Protein AF-A0AAU9WMT5-F1 (afdb_monomer)

Mean predicted aligned error: 9.61 Å

Nearest PDB structures (foldseek):
  6z0c-assembly1_A  TM=2.942E-01  e=3.011E-02  Escherichia coli
  6vud-assembly1_B  TM=2.511E-01  e=2.280E-01  Ehrlichia chaffeensis str. Arkansas
  1wqf-assembly1_A  TM=2.034E-01  e=3.596E-01  Mycobacterium tuberculosis
  6jfm-assembly2_B  TM=3.693E-01  e=3.334E+00  Homo sapiens
  6jfl-assembly4_D  TM=3.189E-01  e=6.773E+00  Homo sapiens

Radius of gyration: 25.42 Å; Cα contacts (8 Å, |Δi|>4): 162; chains: 1; bounding box: 73×35×78 Å

pLDDT: mean 83.03, std 18.32, range [30.0, 98.06]

Foldseek 3Di:
DDDDDDDDDDDDDPPPDPPPVLLDDQDADADPQCLLRVLLVQLSVLCVVLNVLLVLLVVLLVQLQVLLCVVDPDDPPDFLVVSVVSLVVSCVVQVWDWDDDPQAIDTDDPRPPPDVSNVSNSVSVRSLSVSLVVLVCSLVSLVVSLVVSLVSLVPDPLVVSLVVVDDDPVSVVCSVVVVVSSVVSNVSSVCSSVSSVVSSVVSVSND

Solvent-accessible surface area (backbone atoms only — not comparable to full-atom values): 12117 Å² total; per-residue (Å²): 143,88,82,81,87,85,79,82,79,77,80,79,79,74,78,78,68,81,63,79,74,69,66,66,74,86,81,66,74,82,50,99,46,63,86,66,29,48,45,57,50,56,38,43,66,63,44,47,62,57,56,52,46,52,52,51,41,52,51,22,52,50,48,24,53,52,26,38,44,74,77,41,96,60,66,93,84,56,56,65,66,55,49,53,49,52,47,53,52,51,31,57,76,53,60,38,44,71,46,77,55,98,85,32,73,42,80,75,47,90,26,86,76,82,50,69,44,58,56,46,27,48,52,18,50,37,50,41,56,52,42,50,60,55,52,68,53,42,43,63,54,40,38,52,44,26,52,52,38,44,50,56,61,70,73,47,64,58,70,61,52,49,58,71,74,44,82,47,80,75,44,60,71,46,47,67,59,50,54,51,45,50,53,52,39,50,53,50,42,70,46,45,34,58,45,46,45,53,50,45,60,54,52,60,73,72,108

Organism: NCBI:txid46732

Secondary structure (DSSP, 8-state):
---------PPP-------TTTT----PPP-SSHHHHHHHHHHHHHHHHHHHHHHHHHHHHHHHHHHHHHHS---TT--HHHHHHHHHHHHHHTT--EEEETTEEEE----S---HHHHHHHHHHHHHHHHHHHHHHHHHHHHHHHHHHHHHHHSS-HHHHHHHH--SHHHHTTHHHHHHHHHHHHHHHHHHHHHHHHHHHHHTTT-

Structure (mmCIF, N/CA/C/O backbone):
data_AF-A0AAU9WMT5-F1
#
_entry.id   AF-A0AAU9WMT5-F1
#
loop_
_atom_si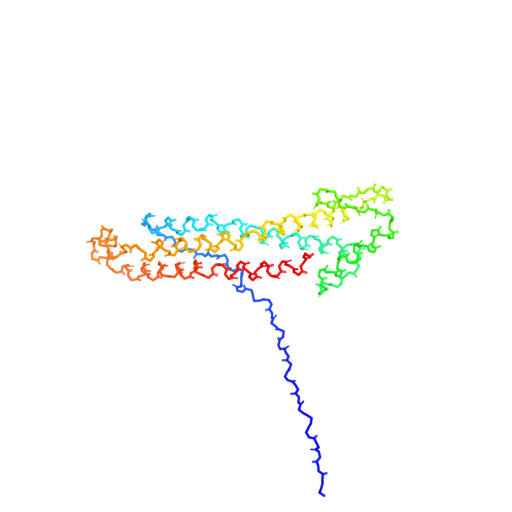te.group_PDB
_atom_site.id
_atom_site.type_symbol
_atom_site.label_atom_id
_atom_site.label_alt_id
_atom_site.label_comp_id
_atom_site.label_asym_id
_atom_site.label_entity_id
_atom_site.label_seq_id
_atom_site.pdbx_PDB_ins_code
_atom_site.Cartn_x
_atom_site.Cartn_y
_atom_site.Cartn_z
_atom_site.occupancy
_atom_site.B_iso_or_equiv
_atom_site.auth_seq_id
_atom_site.auth_comp_id
_atom_site.auth_asym_id
_atom_site.auth_atom_id
_atom_site.pdbx_PDB_model_num
ATOM 1 N N . VAL A 1 1 ? 45.472 -17.523 46.232 1.00 39.88 1 VAL A N 1
ATOM 2 C CA . VAL A 1 1 ? 45.335 -17.387 44.766 1.00 39.88 1 VAL A CA 1
ATOM 3 C C . VAL A 1 1 ? 44.099 -18.159 44.358 1.00 39.88 1 VAL A C 1
ATOM 5 O O . VAL A 1 1 ? 44.185 -19.366 44.251 1.00 39.88 1 VAL A O 1
ATOM 8 N N . GLU A 1 2 ? 42.957 -17.489 44.224 1.00 34.12 2 GLU A N 1
ATOM 9 C CA . GLU A 1 2 ? 41.828 -17.983 43.425 1.00 34.12 2 GLU A CA 1
ATOM 10 C C . GLU A 1 2 ? 40.858 -16.816 43.217 1.00 34.12 2 GLU A C 1
ATOM 12 O O . GLU A 1 2 ? 40.244 -16.318 44.159 1.00 34.12 2 GLU A O 1
ATOM 17 N N . GLN A 1 3 ? 40.812 -16.302 41.988 1.00 32.72 3 GLN A N 1
ATOM 18 C CA . GLN A 1 3 ? 39.949 -15.201 41.578 1.00 32.72 3 GLN A CA 1
ATOM 19 C C . GLN A 1 3 ? 39.008 -15.678 40.470 1.00 32.72 3 GLN A C 1
ATOM 21 O O . GLN A 1 3 ? 39.446 -16.142 39.422 1.00 32.72 3 GLN A O 1
ATOM 26 N N . ALA A 1 4 ? 37.721 -15.461 40.740 1.00 34.22 4 ALA A N 1
ATOM 27 C CA . ALA A 1 4 ? 36.672 -15.011 39.831 1.00 34.22 4 ALA A CA 1
ATOM 28 C C . ALA A 1 4 ? 36.373 -15.837 38.564 1.00 34.22 4 ALA A C 1
ATOM 30 O O . ALA A 1 4 ? 36.951 -15.662 37.491 1.00 34.22 4 ALA A O 1
ATOM 31 N N . ALA A 1 5 ? 35.297 -16.620 38.674 1.00 34.78 5 ALA A N 1
ATOM 32 C CA . ALA A 1 5 ? 34.514 -17.127 37.558 1.00 34.78 5 ALA A CA 1
ATOM 33 C C . ALA A 1 5 ? 33.962 -15.979 36.686 1.00 34.78 5 ALA A C 1
ATOM 35 O O . ALA A 1 5 ? 33.216 -15.111 37.146 1.00 34.78 5 ALA A O 1
ATOM 36 N N . LYS A 1 6 ? 34.305 -16.014 35.395 1.00 36.88 6 LYS A N 1
ATOM 37 C CA . LYS A 1 6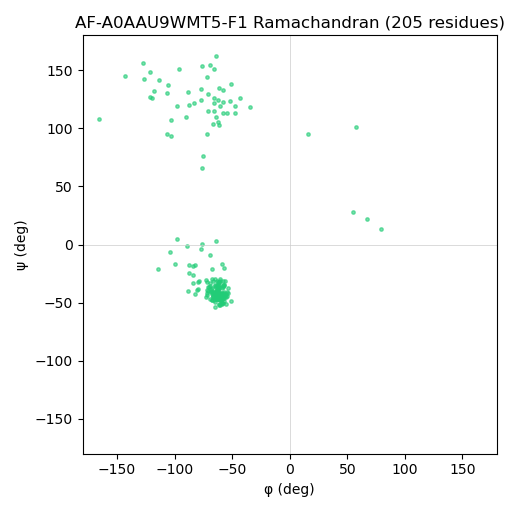 ? 33.762 -15.155 34.336 1.00 36.88 6 LYS A CA 1
ATOM 38 C C . LYS A 1 6 ? 32.272 -15.456 34.122 1.00 36.88 6 LYS A C 1
ATOM 40 O O . LYS A 1 6 ? 31.926 -16.528 33.631 1.00 36.88 6 LYS A O 1
ATOM 45 N N . ARG A 1 7 ? 31.384 -14.498 34.409 1.00 34.50 7 ARG A N 1
ATOM 46 C CA . ARG A 1 7 ? 30.026 -14.472 33.836 1.00 34.50 7 ARG A CA 1
ATOM 47 C C . ARG A 1 7 ? 30.072 -13.678 32.537 1.00 34.50 7 ARG A C 1
ATOM 49 O O . ARG A 1 7 ? 30.291 -12.473 32.550 1.00 34.50 7 ARG A O 1
ATOM 56 N N . GLY A 1 8 ? 29.910 -14.385 31.421 1.00 30.00 8 GLY A N 1
ATOM 57 C CA . GLY A 1 8 ? 29.800 -13.796 30.094 1.00 30.00 8 GLY A CA 1
ATOM 58 C C . GLY A 1 8 ? 28.527 -12.963 29.968 1.00 30.00 8 GLY A C 1
ATOM 59 O O . GLY A 1 8 ? 27.418 -13.464 30.158 1.00 30.00 8 GLY A O 1
ATOM 60 N N . THR A 1 9 ? 28.698 -11.690 29.641 1.00 33.50 9 THR A N 1
ATOM 61 C CA . THR A 1 9 ? 27.621 -10.772 29.280 1.00 33.50 9 THR A CA 1
ATOM 62 C C . THR A 1 9 ? 27.081 -11.177 27.908 1.00 33.50 9 THR A C 1
ATOM 64 O O . THR A 1 9 ? 27.801 -11.130 26.910 1.00 33.50 9 THR A O 1
ATOM 67 N N . LYS A 1 10 ? 25.818 -11.618 27.850 1.00 36.00 10 LYS A N 1
ATOM 68 C CA . LYS A 1 10 ? 25.075 -11.780 26.590 1.00 36.00 10 LYS A CA 1
ATOM 69 C C . LYS A 1 10 ? 24.967 -10.408 25.906 1.00 36.00 10 LYS A C 1
ATOM 71 O O . LYS A 1 10 ? 24.613 -9.452 26.594 1.00 36.00 10 LYS A O 1
ATOM 76 N N . PRO A 1 11 ? 25.216 -10.292 24.592 1.00 34.16 11 PRO A N 1
ATOM 77 C CA . PRO A 1 11 ? 25.032 -9.030 23.893 1.00 34.16 11 PRO A CA 1
ATOM 78 C C . PRO A 1 11 ? 23.544 -8.663 23.880 1.00 34.16 11 PRO A C 1
ATOM 80 O O . PRO A 1 11 ? 22.696 -9.461 23.467 1.00 34.16 11 PRO A O 1
ATOM 83 N N . GLU A 1 12 ? 23.239 -7.456 24.356 1.00 31.73 12 GLU A N 1
ATOM 84 C CA . GLU A 1 12 ? 21.934 -6.821 24.203 1.00 31.73 12 GLU A CA 1
ATOM 85 C C . GLU A 1 12 ? 21.534 -6.840 22.728 1.00 31.73 12 GLU A C 1
ATOM 87 O O . GLU A 1 12 ? 22.243 -6.340 21.850 1.00 31.73 12 GLU A O 1
ATOM 92 N N . LYS A 1 13 ? 20.370 -7.432 22.449 1.00 34.59 13 LYS A N 1
ATOM 93 C CA . LYS A 1 13 ? 19.712 -7.290 21.155 1.00 34.59 13 LYS A CA 1
ATOM 94 C C . LYS A 1 13 ? 19.379 -5.813 20.985 1.00 34.59 13 LYS A C 1
ATOM 96 O O . LYS A 1 13 ? 18.439 -5.324 21.608 1.00 34.59 13 LYS A O 1
ATOM 101 N N . LYS A 1 14 ? 20.143 -5.119 20.136 1.00 30.92 14 LYS A N 1
ATOM 102 C CA . LYS A 1 14 ? 19.762 -3.807 19.611 1.00 30.92 14 LYS A CA 1
ATOM 103 C C . LYS A 1 14 ? 18.315 -3.899 19.128 1.00 30.92 14 LYS A C 1
ATOM 105 O O . LYS A 1 14 ? 18.005 -4.715 18.258 1.00 30.92 14 LYS A O 1
ATOM 110 N N . LYS A 1 15 ? 17.438 -3.087 19.723 1.00 34.81 15 LYS A N 1
ATOM 111 C CA . LYS A 1 15 ? 16.129 -2.778 19.151 1.00 34.81 15 LYS A CA 1
ATOM 112 C C . LYS A 1 15 ? 16.395 -2.261 17.743 1.00 34.81 15 LYS A C 1
ATOM 114 O O . LYS A 1 15 ? 17.029 -1.227 17.573 1.00 34.81 15 LYS A O 1
ATOM 119 N N . VAL A 1 16 ? 15.965 -3.034 16.756 1.00 34.03 16 VAL A N 1
ATOM 120 C CA . VAL A 1 16 ? 15.837 -2.557 15.386 1.00 34.03 16 VAL A CA 1
ATOM 121 C C . VAL A 1 16 ? 14.715 -1.529 15.444 1.00 34.03 16 VAL A C 1
ATOM 123 O O . VAL A 1 16 ? 13.554 -1.895 15.633 1.00 34.03 16 VAL A O 1
ATOM 126 N N . GLU A 1 17 ? 15.077 -0.249 15.410 1.00 33.06 17 GLU A N 1
ATOM 127 C CA . GLU A 1 17 ? 14.128 0.816 15.097 1.00 33.06 17 GLU A CA 1
ATOM 128 C C . GLU A 1 17 ? 13.417 0.432 13.791 1.00 33.06 17 GLU A C 1
ATOM 130 O O . GLU A 1 17 ? 14.062 -0.138 12.902 1.00 33.06 17 GLU A O 1
ATOM 135 N N . PRO A 1 18 ? 12.092 0.635 13.674 1.00 37.56 18 PRO A N 1
ATOM 136 C CA . PRO A 1 18 ? 11.393 0.345 12.434 1.00 37.56 18 PRO A CA 1
ATOM 137 C C . PRO A 1 18 ? 12.068 1.177 11.350 1.00 37.56 18 PRO A C 1
ATOM 139 O O . PRO A 1 18 ? 12.083 2.400 11.421 1.00 37.56 18 PRO A O 1
ATOM 142 N N . ASN A 1 19 ? 12.722 0.488 10.419 1.00 39.00 19 ASN A N 1
ATOM 143 C CA . ASN A 1 19 ? 13.535 1.111 9.397 1.00 39.00 19 ASN A CA 1
ATOM 144 C C . ASN A 1 19 ? 12.628 2.017 8.555 1.00 39.00 19 ASN A C 1
ATOM 146 O O . ASN A 1 19 ? 11.879 1.527 7.709 1.00 39.00 19 ASN A O 1
ATOM 150 N N . ASP A 1 20 ? 12.697 3.323 8.799 1.00 43.75 20 ASP A N 1
ATOM 151 C CA . ASP A 1 20 ? 11.978 4.377 8.075 1.00 43.75 20 ASP A CA 1
ATOM 152 C C . ASP A 1 20 ? 12.423 4.461 6.595 1.00 43.75 20 ASP A C 1
ATOM 154 O O . ASP A 1 20 ? 11.978 5.293 5.818 1.00 43.75 20 ASP A O 1
ATOM 158 N N . GLU A 1 21 ? 13.318 3.569 6.160 1.00 41.50 21 GLU A N 1
ATOM 159 C CA . GLU A 1 21 ? 13.676 3.364 4.758 1.00 41.50 21 GLU A CA 1
ATOM 160 C C . GLU A 1 21 ? 12.727 2.427 3.997 1.00 41.50 21 GLU A C 1
ATOM 162 O O . GLU A 1 21 ? 12.696 2.479 2.768 1.00 41.50 21 GLU A O 1
ATOM 167 N N . LEU A 1 22 ? 11.920 1.606 4.683 1.00 43.66 22 LEU A N 1
ATOM 168 C CA . LEU A 1 22 ? 10.916 0.733 4.046 1.00 43.66 22 LEU A CA 1
ATOM 169 C C . LEU A 1 22 ? 9.745 1.522 3.429 1.00 43.66 22 LEU A C 1
ATOM 171 O O . LEU A 1 22 ? 8.895 0.950 2.745 1.00 43.66 22 LEU A O 1
ATOM 175 N N . SER A 1 23 ? 9.671 2.827 3.701 1.00 45.66 23 SER A N 1
ATOM 176 C CA . SER A 1 23 ? 8.526 3.692 3.426 1.00 45.66 23 SER A CA 1
ATOM 177 C C . SER A 1 23 ? 8.702 4.614 2.215 1.00 45.66 23 SER A C 1
ATOM 179 O O . SER A 1 23 ? 7.716 5.236 1.802 1.00 45.66 23 SER A O 1
ATOM 181 N N . LYS A 1 24 ? 9.886 4.670 1.585 1.00 57.81 24 LYS A N 1
ATOM 182 C CA . LYS A 1 24 ? 10.094 5.520 0.404 1.00 57.81 24 LYS A CA 1
ATOM 183 C C . LYS A 1 24 ? 9.207 5.034 -0.739 1.00 57.81 24 LYS A C 1
ATOM 185 O O . LYS A 1 24 ? 9.417 3.961 -1.298 1.00 57.81 24 LYS A O 1
ATOM 190 N N . VAL A 1 25 ? 8.195 5.843 -1.053 1.00 65.38 25 VAL A N 1
ATOM 191 C CA . VAL A 1 25 ? 7.466 5.791 -2.322 1.00 65.38 25 VAL A CA 1
ATOM 192 C C . VAL A 1 25 ? 8.510 5.624 -3.421 1.00 65.38 25 VAL A C 1
ATOM 194 O O . VAL A 1 25 ? 9.479 6.385 -3.450 1.00 65.38 25 VAL A O 1
ATOM 197 N N . LEU A 1 26 ? 8.359 4.604 -4.269 1.00 76.50 26 LEU A N 1
ATOM 198 C CA . LEU A 1 26 ? 9.273 4.439 -5.392 1.00 76.50 26 LEU A CA 1
ATOM 199 C C . LEU A 1 26 ? 9.156 5.681 -6.272 1.00 76.50 26 LEU A C 1
ATOM 201 O O . LEU A 1 26 ? 8.073 6.001 -6.769 1.00 76.50 26 LEU A O 1
ATOM 205 N N . ASP A 1 27 ? 10.270 6.386 -6.417 1.00 83.88 27 ASP A N 1
ATOM 206 C CA . ASP A 1 27 ? 10.357 7.588 -7.229 1.00 83.88 27 ASP A CA 1
ATOM 207 C C . ASP A 1 27 ? 11.056 7.214 -8.529 1.00 83.88 27 ASP A C 1
ATOM 209 O O . ASP A 1 27 ? 12.288 7.125 -8.627 1.00 83.88 27 ASP A O 1
ATOM 213 N N . PHE A 1 28 ? 10.238 6.886 -9.524 1.00 90.44 28 PHE A N 1
ATOM 214 C CA . PHE A 1 28 ? 10.731 6.557 -10.846 1.00 90.44 28 PHE A CA 1
ATOM 215 C C . PHE A 1 28 ? 11.107 7.832 -11.577 1.00 90.44 28 PHE A C 1
ATOM 217 O O . PHE A 1 28 ? 10.289 8.733 -11.782 1.00 90.44 28 PHE A O 1
ATOM 224 N N . LYS A 1 29 ? 12.357 7.887 -12.040 1.00 93.25 29 LYS A N 1
ATOM 225 C CA . LYS A 1 29 ? 12.778 8.960 -12.929 1.00 93.25 29 LYS A CA 1
ATOM 226 C C . LYS A 1 29 ? 11.950 8.881 -14.210 1.00 93.25 29 LYS A C 1
ATOM 228 O O . LYS A 1 29 ? 11.963 7.840 -14.858 1.00 93.25 29 LYS A O 1
ATOM 233 N N . LYS A 1 30 ? 11.281 9.977 -14.566 1.00 93.44 30 LYS A N 1
ATOM 234 C CA . LYS A 1 30 ? 10.573 10.088 -15.844 1.00 93.44 30 LYS A CA 1
ATOM 235 C C . LYS A 1 30 ? 11.541 10.218 -17.011 1.00 93.44 30 LYS A C 1
ATOM 237 O O . LYS A 1 30 ? 12.576 10.886 -16.882 1.00 93.44 30 LYS A O 1
ATOM 242 N N . PHE A 1 31 ? 11.174 9.618 -18.134 1.00 92.75 31 PHE A N 1
ATOM 243 C CA . PHE A 1 31 ? 11.895 9.731 -19.396 1.00 92.75 31 PHE A CA 1
ATOM 244 C C . PHE A 1 31 ? 11.049 10.468 -20.427 1.00 92.75 31 PHE A C 1
ATOM 246 O O . PHE A 1 31 ? 9.856 10.221 -20.555 1.00 92.75 31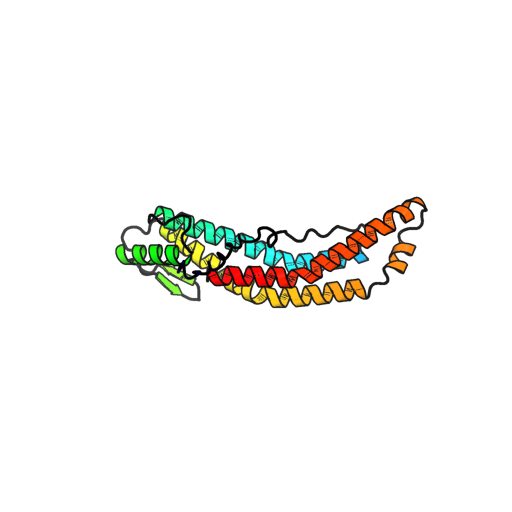 PHE A O 1
ATOM 253 N N . ASP A 1 32 ? 11.693 11.304 -21.237 1.00 90.56 32 ASP A N 1
ATOM 254 C CA . ASP A 1 32 ? 11.041 11.949 -22.386 1.00 90.56 32 ASP A CA 1
ATOM 255 C C . ASP A 1 32 ? 10.859 10.980 -23.576 1.00 90.56 32 ASP A C 1
ATOM 257 O O . ASP A 1 32 ? 10.340 11.354 -24.622 1.00 90.56 32 ASP A O 1
ATOM 261 N N . ILE A 1 33 ? 11.290 9.723 -23.419 1.00 92.88 33 ILE A N 1
ATOM 262 C CA . ILE A 1 33 ? 1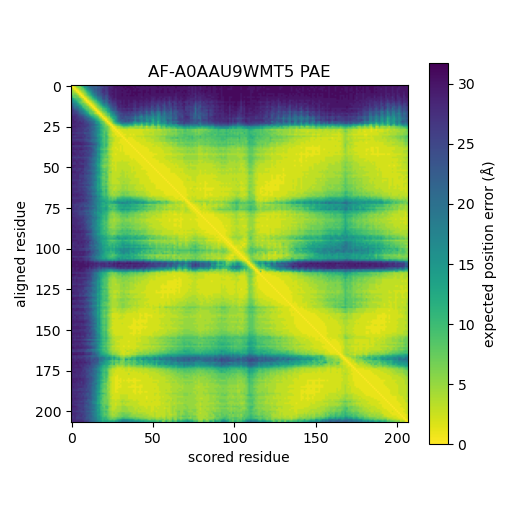1.132 8.647 -24.396 1.00 92.88 33 ILE A CA 1
ATOM 263 C C . ILE A 1 33 ? 9.993 7.750 -23.913 1.00 92.88 33 ILE A C 1
ATOM 265 O O . ILE A 1 33 ? 10.167 6.988 -22.961 1.00 92.88 33 ILE A O 1
ATOM 269 N N . SER A 1 34 ? 8.836 7.826 -24.577 1.00 93.12 34 SER A N 1
ATOM 270 C CA . SER A 1 34 ? 7.608 7.140 -24.146 1.00 93.12 34 SER A CA 1
ATOM 271 C C . SER A 1 34 ? 7.765 5.625 -24.012 1.00 93.12 34 SER A C 1
ATOM 273 O O . SER A 1 34 ? 7.190 5.041 -23.102 1.00 93.12 34 SER A O 1
ATOM 275 N N . GLU A 1 35 ? 8.575 4.999 -24.871 1.00 94.06 35 GLU A N 1
ATOM 276 C CA . GLU A 1 35 ? 8.879 3.560 -24.817 1.00 94.06 35 GLU A CA 1
ATOM 277 C C . GLU A 1 35 ? 9.614 3.157 -23.527 1.00 94.06 35 GLU A C 1
ATOM 279 O O . GLU A 1 35 ? 9.437 2.044 -23.044 1.00 94.06 35 GLU A O 1
ATOM 284 N N . LEU A 1 36 ? 10.427 4.055 -22.954 1.00 94.19 36 LEU A N 1
ATOM 285 C CA . LEU A 1 36 ? 11.107 3.817 -21.677 1.00 94.19 36 LEU A CA 1
ATOM 286 C C . LEU A 1 36 ? 10.182 4.122 -20.498 1.00 94.19 36 LEU A C 1
ATOM 288 O O . LEU A 1 36 ? 10.167 3.391 -19.510 1.00 94.19 36 LEU A O 1
ATOM 292 N N . ASP A 1 37 ? 9.443 5.229 -20.591 1.00 94.88 37 ASP A N 1
ATOM 293 C CA . ASP A 1 37 ? 8.616 5.737 -19.495 1.00 94.88 37 ASP A CA 1
ATOM 294 C C . ASP A 1 37 ? 7.405 4.839 -19.222 1.00 94.88 37 ASP A C 1
ATOM 296 O O . ASP A 1 37 ? 7.062 4.621 -18.060 1.00 94.88 37 ASP A O 1
ATOM 300 N N . CYS A 1 38 ? 6.803 4.255 -20.268 1.00 96.12 38 CYS A N 1
ATOM 301 C CA . CYS A 1 38 ? 5.597 3.440 -20.129 1.00 96.12 38 CYS A CA 1
ATOM 302 C C . CYS A 1 38 ? 5.796 2.237 -19.199 1.00 96.12 38 CYS A C 1
ATOM 304 O O . CYS A 1 38 ? 4.925 1.962 -18.383 1.00 96.12 38 CYS A O 1
ATOM 306 N N . ILE A 1 39 ? 6.966 1.586 -19.221 1.00 97.00 39 ILE A N 1
ATOM 307 C CA . ILE A 1 39 ? 7.269 0.445 -18.342 1.00 97.00 39 ILE A CA 1
ATOM 308 C C . ILE A 1 39 ? 7.113 0.834 -16.871 1.00 97.00 39 ILE A C 1
ATOM 310 O O . ILE A 1 39 ? 6.458 0.140 -16.090 1.00 97.00 39 ILE A O 1
ATOM 314 N N . PHE A 1 40 ? 7.711 1.962 -16.488 1.00 96.19 40 PHE A N 1
ATOM 315 C CA . PHE A 1 40 ? 7.700 2.415 -15.102 1.00 96.19 40 PHE A CA 1
ATOM 316 C C . PHE A 1 40 ? 6.371 3.066 -14.726 1.00 96.19 40 PHE A C 1
ATOM 318 O O . PHE A 1 40 ? 5.948 2.939 -13.579 1.00 96.19 40 PHE A O 1
ATOM 325 N N . ALA A 1 41 ? 5.694 3.717 -15.674 1.00 94.94 41 ALA A N 1
ATOM 326 C CA . ALA A 1 41 ? 4.350 4.246 -15.475 1.00 94.94 41 ALA A CA 1
ATOM 327 C C . ALA A 1 41 ? 3.333 3.120 -15.211 1.00 94.94 41 ALA A C 1
ATOM 329 O O . ALA A 1 41 ? 2.601 3.190 -14.225 1.00 94.94 41 ALA A O 1
ATOM 330 N N . ASP A 1 42 ? 3.349 2.049 -16.009 1.00 95.75 42 ASP A N 1
ATOM 331 C CA . ASP A 1 42 ? 2.469 0.885 -15.842 1.00 95.75 42 ASP A CA 1
ATOM 332 C C . ASP A 1 42 ? 2.712 0.191 -14.496 1.00 95.75 42 ASP A C 1
ATOM 334 O O . ASP A 1 42 ? 1.779 -0.130 -13.746 1.00 95.75 42 ASP A O 1
ATOM 338 N N . PHE A 1 43 ? 3.987 -0.020 -14.151 1.00 96.12 43 PHE A N 1
ATOM 339 C CA . PHE A 1 43 ? 4.335 -0.604 -12.862 1.00 96.12 43 PHE A CA 1
ATOM 340 C C . PHE A 1 43 ? 3.910 0.303 -11.704 1.00 96.12 43 PHE A C 1
ATOM 342 O O . PHE A 1 43 ? 3.382 -0.176 -10.699 1.00 96.12 43 PHE A O 1
ATOM 349 N N . LYS A 1 44 ? 4.072 1.622 -11.849 1.00 93.69 44 LYS A N 1
ATOM 350 C CA . LYS A 1 44 ? 3.604 2.591 -10.861 1.00 93.69 44 LYS A CA 1
ATOM 351 C C . LYS A 1 44 ? 2.093 2.496 -10.651 1.00 93.69 44 LYS A C 1
ATOM 353 O O . LYS A 1 44 ? 1.671 2.412 -9.504 1.00 93.69 44 LYS A O 1
ATOM 358 N N . THR A 1 45 ? 1.292 2.405 -11.711 1.00 93.31 45 THR A N 1
ATOM 359 C CA . THR A 1 45 ? -0.160 2.181 -11.593 1.00 93.31 45 THR A CA 1
ATOM 360 C C . THR A 1 45 ? -0.489 0.890 -10.842 1.00 93.31 45 THR A C 1
ATOM 362 O O . THR A 1 45 ? -1.445 0.850 -10.070 1.00 93.31 45 THR A O 1
ATOM 365 N N . THR A 1 46 ? 0.325 -0.152 -11.011 1.00 93.69 46 THR A N 1
ATOM 366 C CA . THR A 1 46 ? 0.180 -1.412 -10.265 1.00 93.69 46 THR A CA 1
ATOM 367 C C . THR A 1 46 ? 0.525 -1.244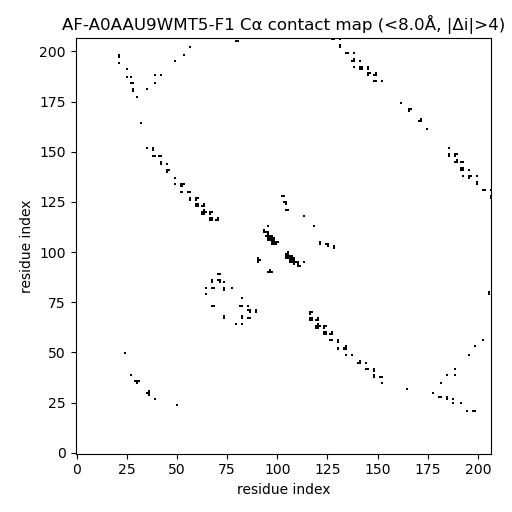 -8.778 1.00 93.69 46 THR A C 1
ATOM 369 O O . THR A 1 46 ? -0.116 -1.855 -7.924 1.00 93.69 46 THR A O 1
ATOM 372 N N . LEU A 1 47 ? 1.510 -0.401 -8.452 1.00 92.00 47 LEU A N 1
ATOM 373 C CA . LEU A 1 47 ? 2.002 -0.167 -7.092 1.00 92.00 47 LEU A CA 1
ATOM 374 C C . LEU A 1 47 ? 1.186 0.857 -6.289 1.00 92.00 47 LEU A C 1
ATOM 376 O O . LEU A 1 47 ? 1.081 0.727 -5.070 1.00 92.00 47 LEU A O 1
ATOM 380 N N . ASP A 1 48 ? 0.618 1.871 -6.938 1.00 91.00 48 ASP A N 1
ATOM 381 C CA . ASP A 1 48 ? -0.067 2.989 -6.278 1.00 91.00 48 ASP A CA 1
ATOM 382 C C . ASP A 1 48 ? -1.182 2.545 -5.301 1.00 91.00 48 ASP A C 1
ATOM 384 O O . ASP A 1 48 ? -1.222 3.073 -4.185 1.00 91.00 48 ASP A O 1
ATOM 388 N N . PRO A 1 49 ? -2.021 1.529 -5.605 1.00 91.62 49 PRO A N 1
ATOM 389 C CA . PRO A 1 49 ? -2.990 1.004 -4.642 1.00 91.62 49 PRO A CA 1
ATOM 390 C C . PRO A 1 49 ? -2.360 0.493 -3.339 1.00 91.62 49 PRO A C 1
ATOM 392 O O . PRO A 1 49 ? -2.932 0.662 -2.265 1.00 91.62 49 PRO A O 1
ATOM 395 N N . PHE A 1 50 ? -1.169 -0.112 -3.398 1.00 91.38 50 PHE A N 1
ATOM 396 C CA . PHE A 1 50 ? -0.455 -0.534 -2.192 1.00 91.38 50 PHE A CA 1
ATOM 397 C C . PHE A 1 50 ? 0.010 0.672 -1.365 1.00 91.38 50 PHE A C 1
ATOM 399 O O . PHE A 1 50 ? -0.124 0.654 -0.140 1.00 91.38 50 PHE A O 1
ATOM 406 N N . VAL A 1 51 ? 0.530 1.718 -2.018 1.00 89.06 51 VAL A N 1
ATOM 407 C CA . VAL A 1 51 ? 0.976 2.946 -1.339 1.00 89.06 51 VAL A CA 1
ATOM 408 C C . VAL A 1 51 ? -0.195 3.594 -0.605 1.00 89.06 51 VAL A C 1
ATOM 410 O O . VAL A 1 51 ? -0.082 3.874 0.589 1.00 89.06 51 VAL A O 1
ATOM 413 N N . GLN A 1 52 ? -1.334 3.735 -1.284 1.00 90.62 52 GLN A N 1
ATOM 414 C CA . GLN A 1 52 ? -2.555 4.277 -0.696 1.00 90.62 52 GLN A CA 1
ATOM 415 C C . GLN A 1 52 ? -3.031 3.431 0.494 1.00 90.62 52 GLN A C 1
ATOM 417 O O . GLN A 1 52 ? -3.215 3.955 1.592 1.00 90.62 52 GLN A O 1
ATOM 422 N N . ASN A 1 53 ? -3.138 2.110 0.322 1.00 90.94 53 ASN A N 1
ATOM 423 C CA . ASN A 1 53 ? -3.611 1.212 1.376 1.00 90.94 53 ASN A CA 1
ATOM 424 C C . ASN A 1 53 ? -2.703 1.201 2.610 1.00 90.94 53 ASN A C 1
ATOM 426 O O . ASN A 1 53 ? -3.183 1.070 3.737 1.00 90.94 53 ASN A O 1
ATOM 430 N N . ARG A 1 54 ? -1.388 1.337 2.417 1.00 88.62 54 ARG A N 1
ATOM 431 C CA . ARG A 1 54 ? -0.423 1.472 3.513 1.00 88.62 54 ARG A CA 1
ATOM 432 C C . ARG A 1 54 ? -0.669 2.750 4.311 1.00 88.62 54 ARG A C 1
ATOM 434 O O . ARG A 1 54 ? -0.672 2.710 5.538 1.00 88.62 54 ARG A O 1
ATOM 441 N N . GLU A 1 55 ? -0.852 3.875 3.630 1.00 90.06 55 GLU A N 1
ATOM 442 C CA . GLU A 1 55 ? -1.109 5.155 4.288 1.00 90.06 55 GLU A CA 1
ATOM 443 C C . GLU A 1 55 ? -2.461 5.171 5.003 1.00 90.06 55 GLU A C 1
ATOM 445 O O . GLU A 1 55 ? -2.558 5.646 6.134 1.00 90.06 55 GLU A O 1
ATOM 450 N N . ASP A 1 56 ? -3.494 4.602 4.380 1.00 91.81 56 ASP A N 1
ATOM 451 C CA . ASP A 1 56 ? -4.804 4.431 5.006 1.00 91.81 56 ASP A CA 1
ATOM 452 C C . ASP A 1 56 ? -4.724 3.524 6.240 1.00 91.81 56 ASP A C 1
ATOM 454 O O . ASP A 1 56 ? -5.379 3.807 7.243 1.00 91.81 56 ASP A O 1
ATOM 458 N N . MET A 1 57 ? -3.886 2.479 6.217 1.00 91.25 57 MET A N 1
ATOM 459 C CA . MET A 1 57 ? -3.675 1.604 7.375 1.00 91.25 57 MET A CA 1
ATOM 460 C C . MET A 1 57 ? -3.030 2.372 8.531 1.00 91.25 57 MET A C 1
ATOM 462 O O . MET A 1 57 ? -3.507 2.280 9.660 1.00 91.25 57 MET A O 1
ATOM 466 N N . ALA A 1 58 ? -1.997 3.171 8.249 1.00 90.19 58 ALA A N 1
ATOM 467 C CA . ALA A 1 58 ? -1.343 4.005 9.254 1.00 90.19 58 ALA A CA 1
ATOM 468 C C . ALA A 1 58 ? -2.314 5.034 9.861 1.00 90.19 58 ALA A C 1
ATOM 470 O O . ALA A 1 58 ? -2.392 5.166 11.082 1.00 90.19 58 ALA A O 1
ATOM 471 N N . ARG A 1 59 ? -3.121 5.705 9.025 1.00 93.19 59 ARG A N 1
ATOM 472 C CA . ARG A 1 59 ? -4.155 6.647 9.487 1.00 93.19 59 ARG A CA 1
ATOM 473 C C . ARG A 1 59 ? -5.231 5.966 10.328 1.00 93.19 59 ARG A C 1
ATOM 475 O O . ARG A 1 59 ? -5.679 6.536 11.323 1.00 93.19 59 ARG A O 1
ATOM 482 N N . ALA A 1 60 ? -5.660 4.765 9.943 1.00 94.25 60 ALA A N 1
ATOM 483 C CA . ALA A 1 60 ? -6.658 4.009 10.690 1.00 94.25 60 ALA A CA 1
ATOM 484 C C . ALA A 1 60 ? -6.104 3.542 12.046 1.00 94.25 60 ALA A C 1
ATOM 486 O O . ALA A 1 60 ? -6.790 3.660 13.060 1.00 94.25 60 ALA A O 1
ATOM 487 N N . GLU A 1 61 ? -4.850 3.086 12.094 1.00 93.38 61 GLU A N 1
ATOM 488 C CA . GLU A 1 61 ? -4.168 2.736 13.343 1.00 93.38 61 GLU A CA 1
ATOM 489 C C . GLU A 1 61 ? -4.036 3.946 14.280 1.00 93.38 61 GLU A C 1
ATOM 491 O O . GLU A 1 61 ? -4.359 3.848 15.465 1.00 93.38 61 GLU A O 1
ATOM 496 N N . GLU A 1 62 ? -3.602 5.096 13.762 1.00 93.38 62 GLU A N 1
ATOM 497 C CA . GLU A 1 62 ? -3.489 6.333 14.539 1.00 93.38 62 GLU A CA 1
ATOM 498 C C . GLU A 1 62 ? -4.854 6.790 15.066 1.00 93.38 62 GLU A C 1
ATOM 500 O O . GLU A 1 62 ? -4.997 7.075 16.257 1.00 93.38 62 GLU A O 1
ATOM 505 N N . SER A 1 63 ? -5.876 6.790 14.203 1.00 94.69 63 SER A N 1
ATOM 506 C CA . SER A 1 63 ? -7.247 7.161 14.573 1.00 94.69 63 SER A CA 1
ATOM 507 C C . SER A 1 63 ? -7.785 6.261 15.683 1.00 94.69 63 SER A C 1
ATOM 509 O O . SER A 1 63 ? -8.357 6.753 16.656 1.00 94.69 63 SER A O 1
ATOM 511 N N . PHE A 1 64 ? -7.538 4.952 15.585 1.00 95.19 64 PHE A N 1
ATOM 512 C CA . PHE A 1 64 ? -7.913 3.991 16.615 1.00 95.19 64 PHE A CA 1
ATOM 513 C C . PHE A 1 64 ? -7.227 4.289 17.950 1.00 95.19 64 PHE A C 1
ATOM 515 O O . PHE A 1 64 ? -7.897 4.415 18.976 1.00 95.19 64 PHE A O 1
ATOM 522 N N . LYS A 1 65 ? -5.896 4.443 17.948 1.00 94.25 65 LYS A N 1
ATOM 523 C CA . LYS A 1 65 ? -5.129 4.731 19.169 1.00 94.25 65 LYS A CA 1
ATOM 524 C C . LYS A 1 65 ? -5.580 6.033 19.818 1.00 94.25 65 LYS A C 1
ATOM 526 O O . LYS A 1 65 ? -5.729 6.079 21.038 1.00 94.25 65 LYS A O 1
ATOM 531 N N . LYS A 1 66 ? -5.840 7.070 19.019 1.00 93.62 66 LYS A N 1
ATOM 532 C CA . LYS A 1 66 ? -6.346 8.359 19.496 1.00 93.62 66 LYS A CA 1
ATOM 533 C C . LYS A 1 66 ? -7.701 8.204 20.186 1.00 93.62 66 LYS A C 1
ATOM 535 O O . LYS A 1 66 ? -7.831 8.621 21.331 1.00 93.62 66 LYS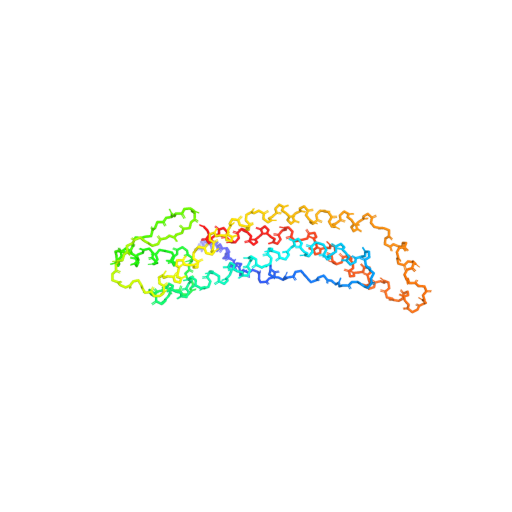 A O 1
ATOM 540 N N . ALA A 1 67 ? -8.663 7.555 19.530 1.00 93.12 67 ALA A N 1
ATOM 541 C CA . ALA A 1 67 ? -10.000 7.337 20.080 1.00 93.12 67 ALA A CA 1
ATOM 542 C C . ALA A 1 67 ? -9.960 6.548 21.400 1.00 93.12 67 ALA A C 1
ATOM 544 O O . ALA A 1 67 ? -10.579 6.937 22.388 1.00 93.12 67 ALA A O 1
ATOM 545 N N . VAL A 1 68 ? -9.163 5.476 21.455 1.00 93.06 68 VAL A N 1
ATOM 546 C CA . VAL A 1 68 ? -9.019 4.666 22.673 1.00 93.06 68 VAL A CA 1
ATOM 547 C C . VAL A 1 68 ? -8.311 5.431 23.793 1.00 93.06 68 VAL A C 1
ATOM 549 O O . VAL A 1 68 ? -8.722 5.304 24.939 1.00 93.06 68 VAL A O 1
ATOM 552 N N . THR A 1 69 ? -7.309 6.260 23.487 1.00 92.25 69 THR A N 1
ATOM 553 C CA . THR A 1 69 ? -6.607 7.073 24.503 1.00 92.25 69 THR A CA 1
ATOM 554 C C . THR A 1 69 ? -7.527 8.116 25.147 1.00 92.25 69 THR A C 1
ATOM 556 O O . THR A 1 69 ? -7.341 8.484 26.304 1.00 92.25 69 THR A O 1
ATOM 559 N N . THR A 1 70 ? -8.532 8.605 24.414 1.00 88.38 70 THR A N 1
ATOM 560 C CA . THR A 1 70 ? -9.558 9.499 24.972 1.00 88.38 70 THR A CA 1
ATOM 561 C C . THR A 1 70 ? -10.517 8.759 25.911 1.00 88.38 70 THR A C 1
ATOM 563 O O . THR A 1 70 ? -10.989 9.348 26.881 1.00 88.38 70 THR A O 1
ATOM 566 N N . LEU A 1 71 ? -10.784 7.475 25.651 1.00 86.94 71 LEU A N 1
ATOM 567 C CA . LEU A 1 71 ? -11.660 6.635 26.476 1.00 86.94 71 LEU A CA 1
ATOM 568 C C . LEU A 1 71 ? -10.969 6.093 27.731 1.00 86.94 71 LEU A C 1
ATOM 570 O O . LEU A 1 71 ? -11.595 6.004 28.785 1.00 86.94 71 LEU A O 1
ATOM 574 N N . GLU A 1 72 ? -9.704 5.701 27.602 1.00 86.38 72 GLU A N 1
ATOM 575 C CA . GLU A 1 72 ? -8.899 5.091 28.654 1.00 86.38 72 GLU A CA 1
ATOM 576 C C . GLU A 1 72 ? -7.448 5.560 28.572 1.00 86.38 72 GLU A C 1
ATOM 578 O O . GLU A 1 72 ? -6.885 5.724 27.490 1.00 86.38 72 GLU A O 1
ATOM 583 N N . GLN A 1 73 ? -6.798 5.716 29.726 1.00 86.44 73 GLN A N 1
ATOM 584 C CA . GLN A 1 73 ? -5.372 6.037 29.759 1.00 86.44 73 GLN A CA 1
ATOM 585 C C . GLN A 1 73 ? -4.546 4.816 29.344 1.00 86.44 73 GLN A C 1
ATOM 587 O O . GLN A 1 73 ? -4.212 3.954 30.155 1.00 86.44 73 GLN A O 1
ATOM 592 N N . VAL A 1 74 ? -4.189 4.765 28.063 1.00 89.88 74 VAL A N 1
ATOM 593 C CA . VAL A 1 74 ? -3.266 3.777 27.501 1.00 89.88 74 VAL A CA 1
ATOM 594 C C . VAL A 1 74 ? -1.927 4.453 27.217 1.00 89.88 74 VAL A C 1
ATOM 596 O O . VAL A 1 74 ? -1.874 5.569 26.702 1.00 89.88 74 VAL A O 1
ATOM 599 N N . SER A 1 75 ? -0.825 3.779 27.555 1.00 88.62 75 SER A N 1
ATOM 600 C CA . SER A 1 75 ? 0.521 4.279 27.256 1.00 88.62 75 SER A CA 1
ATOM 601 C C . SER A 1 75 ? 0.697 4.501 25.745 1.00 88.62 75 SER A C 1
ATOM 603 O O . SER A 1 75 ? 0.420 3.575 24.985 1.00 88.62 75 SER A O 1
ATOM 605 N N . PRO A 1 76 ? 1.249 5.644 25.288 1.00 83.38 76 PRO A N 1
ATOM 606 C CA . PRO A 1 76 ? 1.555 5.885 23.871 1.00 83.38 76 PRO A CA 1
ATOM 607 C C . PRO A 1 76 ? 2.496 4.847 23.238 1.00 83.38 76 PRO A C 1
ATOM 609 O O . PRO A 1 76 ? 2.567 4.724 22.017 1.00 83.38 76 PRO A O 1
ATOM 612 N N . HIS A 1 77 ? 3.246 4.113 24.065 1.00 86.19 77 HIS A N 1
ATOM 613 C CA . HIS A 1 77 ? 4.180 3.070 23.636 1.00 86.19 77 HIS A CA 1
ATOM 614 C C . HIS A 1 77 ? 3.595 1.651 23.718 1.00 86.19 77 HIS A C 1
ATOM 616 O O . HIS A 1 77 ? 4.320 0.680 23.485 1.00 86.19 77 HIS A O 1
ATOM 622 N N . ALA A 1 78 ? 2.314 1.522 24.071 1.00 90.00 78 ALA A N 1
ATOM 623 C CA . ALA A 1 78 ? 1.627 0.242 24.141 1.00 90.00 78 ALA A CA 1
ATOM 624 C C . ALA A 1 78 ? 1.487 -0.400 22.751 1.00 90.00 78 ALA A C 1
ATOM 626 O O . ALA A 1 78 ? 1.416 0.275 21.718 1.00 90.00 78 ALA A O 1
ATOM 627 N N . GLN A 1 79 ? 1.445 -1.729 22.718 1.00 90.56 79 GLN A N 1
ATOM 628 C CA . GLN A 1 79 ? 1.151 -2.477 21.499 1.00 90.56 79 GLN A CA 1
ATOM 629 C C . GLN A 1 79 ? -0.312 -2.282 21.086 1.00 90.56 79 GLN A C 1
ATOM 631 O O . GLN A 1 79 ? -1.186 -2.062 21.922 1.00 90.56 79 GLN A O 1
ATOM 636 N N . PHE A 1 80 ? -0.612 -2.431 19.793 1.00 90.31 80 PHE A N 1
ATOM 637 C CA . PHE A 1 80 ? -1.981 -2.300 19.276 1.00 90.31 80 PHE A CA 1
ATOM 638 C C . PHE A 1 80 ? -2.989 -3.209 20.009 1.00 90.31 80 PHE A C 1
ATOM 640 O O . PHE A 1 80 ? -4.109 -2.796 20.306 1.00 90.31 80 PHE A O 1
ATOM 647 N N . SER A 1 81 ? -2.574 -4.423 20.383 1.00 90.94 81 SER A N 1
ATOM 648 C CA . SER A 1 81 ? -3.390 -5.371 21.151 1.00 90.94 81 SER A CA 1
ATOM 649 C C . SER A 1 81 ? -3.823 -4.845 22.525 1.00 90.94 81 SER A C 1
ATOM 651 O O . SER A 1 81 ? -4.916 -5.178 22.984 1.00 90.94 81 SER A O 1
ATOM 653 N N . GLU A 1 82 ? -3.013 -4.004 23.170 1.00 93.12 82 GLU A N 1
ATOM 654 C CA . GLU A 1 82 ? -3.336 -3.381 24.457 1.00 93.12 82 GLU A CA 1
ATOM 655 C C . GLU A 1 82 ? -4.437 -2.326 24.293 1.00 93.12 82 GLU A C 1
ATOM 657 O O . GLU A 1 82 ? -5.382 -2.299 25.080 1.00 93.12 82 GLU A O 1
ATOM 662 N N . TYR A 1 83 ? -4.394 -1.534 23.217 1.00 93.62 83 TYR A N 1
ATOM 663 C CA . TYR A 1 83 ? -5.479 -0.613 22.860 1.00 93.62 83 TYR A CA 1
ATOM 664 C C . TYR A 1 83 ? -6.785 -1.364 22.555 1.00 93.62 83 TYR A C 1
ATOM 666 O O . TYR A 1 83 ? -7.858 -0.974 23.017 1.00 93.62 83 TYR A O 1
ATOM 674 N N . VAL A 1 84 ? -6.709 -2.491 21.838 1.00 92.19 84 VAL A N 1
ATOM 675 C CA . VAL A 1 84 ? -7.872 -3.366 21.603 1.00 92.19 84 VAL A CA 1
ATOM 676 C C . VAL A 1 84 ? -8.434 -3.911 22.917 1.00 92.19 84 VAL A C 1
ATOM 678 O O . VAL A 1 84 ? -9.653 -3.960 23.093 1.00 92.19 84 VAL A O 1
ATOM 681 N N . HIS A 1 85 ? -7.574 -4.312 23.852 1.00 92.19 85 HIS A N 1
ATOM 682 C CA . HIS A 1 85 ? -7.996 -4.783 25.169 1.00 92.19 85 HIS A CA 1
ATOM 683 C C . HIS A 1 85 ? -8.666 -3.676 25.998 1.00 92.19 85 HIS A C 1
ATOM 685 O O . HIS A 1 85 ? -9.707 -3.919 26.614 1.00 92.19 85 HIS A O 1
ATOM 691 N N . ALA A 1 86 ? -8.115 -2.460 25.978 1.00 92.50 86 ALA A N 1
ATOM 692 C CA . ALA A 1 86 ? -8.702 -1.299 26.642 1.00 92.50 86 ALA A CA 1
ATOM 693 C C . ALA A 1 86 ? -10.106 -0.999 26.092 1.00 92.50 86 ALA A C 1
ATOM 695 O O . ALA A 1 86 ? -11.063 -0.919 26.863 1.00 92.50 86 ALA A O 1
ATOM 696 N N . LEU A 1 87 ? -10.266 -0.973 24.762 1.00 92.06 87 LEU A N 1
ATOM 697 C CA . LEU A 1 87 ? -11.577 -0.795 24.135 1.00 92.06 87 LEU A CA 1
ATOM 698 C C . LEU A 1 87 ? -12.563 -1.901 24.539 1.00 92.06 87 LEU A C 1
ATOM 700 O O . LEU A 1 87 ? -13.694 -1.605 24.904 1.00 92.06 87 LEU A O 1
ATOM 704 N N . LYS A 1 88 ? -12.155 -3.177 24.516 1.00 90.62 88 LYS A N 1
ATOM 705 C CA . LYS A 1 88 ? -13.022 -4.298 24.934 1.00 90.62 88 LYS A CA 1
ATOM 706 C C . LYS A 1 88 ? -13.479 -4.168 26.385 1.00 90.62 88 LYS A C 1
ATOM 708 O O . LYS A 1 88 ? -14.652 -4.405 26.681 1.00 90.62 88 LYS A O 1
ATOM 713 N N . THR A 1 89 ? -12.564 -3.787 27.274 1.00 90.62 89 THR A N 1
ATOM 714 C CA . THR A 1 89 ? -12.867 -3.543 28.689 1.00 90.62 89 THR A CA 1
ATOM 715 C C . THR A 1 89 ? -13.902 -2.432 28.826 1.00 90.62 89 THR A C 1
ATOM 717 O O . THR A 1 89 ? -14.903 -2.615 29.516 1.00 90.62 89 THR A O 1
ATOM 720 N N . ARG A 1 90 ? -13.713 -1.325 28.095 1.00 88.56 90 ARG A N 1
ATOM 721 C CA . ARG A 1 90 ? -14.634 -0.187 28.097 1.00 88.56 90 ARG A CA 1
ATOM 722 C C . ARG A 1 90 ? -16.023 -0.542 27.571 1.00 88.56 90 ARG A C 1
ATOM 724 O O . ARG A 1 90 ? -17.025 -0.232 28.202 1.00 88.56 90 ARG A O 1
ATOM 731 N N . LEU A 1 91 ? -16.091 -1.243 26.442 1.00 88.31 91 LEU A N 1
ATOM 732 C CA . LEU A 1 91 ? -17.355 -1.719 25.876 1.00 88.31 91 LEU A CA 1
ATOM 733 C C . LEU A 1 91 ? -18.111 -2.608 26.875 1.00 88.31 91 LEU A C 1
ATOM 735 O O . LEU A 1 91 ? -19.318 -2.464 27.048 1.00 88.31 91 LEU A O 1
ATOM 739 N N . THR A 1 92 ? -17.390 -3.485 27.579 1.00 87.81 92 THR A N 1
ATOM 740 C CA . THR A 1 92 ? -17.972 -4.377 28.590 1.00 87.81 92 THR A CA 1
ATOM 741 C C . THR A 1 92 ? -18.498 -3.603 29.799 1.00 87.81 92 THR A C 1
ATOM 743 O O . THR A 1 92 ? -19.604 -3.884 30.257 1.00 87.81 92 THR A O 1
ATOM 746 N N . SER A 1 93 ? -17.745 -2.619 30.306 1.00 86.25 93 SER A N 1
ATOM 747 C CA . SER A 1 93 ? -18.158 -1.823 31.471 1.00 86.25 93 SER A CA 1
ATOM 748 C C . SER A 1 93 ? -19.368 -0.930 31.185 1.00 86.25 93 SER A C 1
ATOM 750 O O . SER A 1 93 ? -20.176 -0.692 32.081 1.00 86.25 93 SER A O 1
ATOM 752 N N . GLU A 1 94 ? -19.537 -0.490 29.937 1.00 85.12 94 GLU A N 1
ATOM 753 C CA . GLU A 1 94 ? -20.690 0.301 29.492 1.00 85.12 94 GLU A CA 1
ATOM 754 C C . GLU A 1 94 ? -21.880 -0.547 29.000 1.00 85.12 94 GLU A C 1
ATOM 756 O O . GLU A 1 94 ? -22.920 0.001 28.631 1.00 85.12 94 GLU A O 1
ATOM 761 N N . GLY A 1 95 ? -21.764 -1.881 28.995 1.00 84.56 95 GLY A N 1
ATOM 762 C CA . GLY A 1 95 ? -22.814 -2.774 28.488 1.00 84.56 95 GLY A CA 1
ATOM 763 C C . GLY A 1 95 ? -23.040 -2.668 26.972 1.00 84.56 95 GLY A C 1
ATOM 764 O O . GLY A 1 95 ? -24.112 -3.017 26.465 1.00 84.56 95 GLY A O 1
ATOM 765 N N . ILE A 1 96 ? -22.041 -2.182 26.232 1.00 85.75 96 ILE A N 1
ATOM 766 C CA . ILE A 1 96 ? -22.081 -2.037 24.778 1.00 85.75 96 ILE A CA 1
ATOM 767 C C . ILE A 1 96 ? -21.622 -3.346 24.136 1.00 85.75 96 ILE A C 1
ATOM 769 O O . ILE A 1 96 ? -20.495 -3.807 24.309 1.00 85.75 96 ILE A O 1
ATOM 773 N N . VAL A 1 97 ? -22.505 -3.942 23.342 1.00 84.38 97 VAL A N 1
ATOM 774 C CA . VAL A 1 97 ? -22.254 -5.190 22.631 1.00 84.38 97 VAL A CA 1
ATOM 775 C C . VAL A 1 97 ? -21.853 -4.866 21.200 1.00 84.38 97 VAL A C 1
ATOM 777 O O . VAL A 1 97 ? -22.640 -4.314 20.432 1.00 84.38 97 VAL A O 1
ATOM 780 N N . VAL A 1 98 ? -20.644 -5.274 20.822 1.00 84.38 98 VAL A N 1
ATOM 781 C CA . VAL A 1 98 ? -20.154 -5.223 19.440 1.00 84.38 98 VAL A CA 1
ATOM 782 C C . VAL A 1 98 ? -20.121 -6.641 18.884 1.00 84.38 98 VAL A C 1
ATOM 784 O O . VAL A 1 98 ? -19.580 -7.545 19.520 1.00 84.38 98 VAL A O 1
ATOM 787 N N . LYS A 1 99 ? -20.691 -6.858 17.696 1.00 85.06 99 LYS A N 1
ATOM 788 C CA . LYS A 1 99 ? -20.604 -8.146 16.987 1.00 85.06 99 LYS A CA 1
ATOM 789 C C . LYS A 1 99 ? -20.106 -7.934 15.570 1.00 85.06 99 LYS A C 1
ATOM 791 O O . LYS A 1 99 ? -20.286 -6.868 14.992 1.00 85.06 99 LYS A O 1
ATOM 796 N N . ILE A 1 100 ? -19.527 -8.980 14.994 1.00 83.94 100 ILE A N 1
ATOM 797 C CA . ILE A 1 100 ? -19.142 -8.982 13.586 1.00 83.94 100 ILE A CA 1
ATOM 798 C C . ILE A 1 100 ? -20.370 -9.352 12.748 1.00 83.94 100 ILE A C 1
ATOM 800 O O . ILE A 1 100 ? -20.943 -10.424 12.928 1.00 83.94 100 ILE A O 1
ATOM 804 N N . LYS A 1 101 ? -20.757 -8.477 11.821 1.00 83.19 101 LYS A N 1
ATOM 805 C CA . LYS A 1 101 ? -21.757 -8.728 10.780 1.00 83.19 101 LYS A CA 1
ATOM 806 C C . LYS A 1 101 ? -21.096 -8.508 9.429 1.00 83.19 101 LYS A C 1
ATOM 808 O O . LYS A 1 101 ? -20.463 -7.481 9.227 1.00 83.19 101 LYS A O 1
ATOM 813 N N . GLU A 1 102 ? -21.184 -9.494 8.537 1.00 82.94 102 GLU A N 1
ATOM 814 C CA . GLU A 1 102 ? -20.627 -9.397 7.172 1.00 82.94 102 GLU A CA 1
ATOM 815 C C . GLU A 1 102 ? -19.123 -9.032 7.137 1.00 82.94 102 GLU A C 1
ATOM 817 O O . GLU A 1 102 ? -18.607 -8.451 6.188 1.00 82.94 102 GLU A O 1
ATOM 822 N N . GLY A 1 103 ? -18.381 -9.403 8.188 1.00 80.38 103 GLY A N 1
ATOM 823 C CA . GLY A 1 103 ? -16.950 -9.120 8.301 1.00 80.38 103 GLY A CA 1
ATOM 824 C C . GLY A 1 103 ? -16.599 -7.695 8.745 1.00 80.38 103 GLY A C 1
ATOM 825 O O . GLY A 1 103 ? -15.428 -7.334 8.634 1.00 80.38 103 GLY A O 1
ATOM 826 N N . ALA A 1 104 ? -17.568 -6.926 9.248 1.00 83.94 104 ALA A N 1
ATOM 827 C CA . ALA A 1 104 ? -17.381 -5.638 9.909 1.00 83.94 104 ALA A CA 1
ATOM 828 C C . ALA A 1 104 ? -17.953 -5.674 11.335 1.00 83.94 104 ALA A C 1
ATOM 830 O O . ALA A 1 104 ? -18.925 -6.372 11.619 1.00 83.94 104 ALA A O 1
ATOM 831 N N . LEU A 1 105 ? -17.349 -4.924 12.249 1.00 85.81 105 LEU A N 1
ATOM 832 C CA . LEU A 1 105 ? -17.874 -4.674 13.583 1.00 85.81 105 LEU A CA 1
ATOM 833 C C . LEU A 1 105 ? -19.098 -3.758 13.499 1.00 85.81 105 LEU A C 1
ATOM 835 O O . LEU A 1 105 ? -19.043 -2.686 12.898 1.00 85.81 105 LEU A O 1
ATOM 839 N N . ALA A 1 106 ? -20.180 -4.175 14.146 1.00 85.75 106 ALA A N 1
ATOM 840 C CA . ALA A 1 106 ? -21.399 -3.406 14.332 1.00 85.75 106 ALA A CA 1
ATOM 841 C C . ALA A 1 106 ? -21.758 -3.360 15.822 1.00 85.75 106 ALA A C 1
ATOM 843 O O . ALA A 1 106 ? -21.580 -4.345 16.545 1.00 85.75 106 ALA A O 1
ATOM 844 N N . ILE A 1 107 ? -22.257 -2.213 16.275 1.00 85.00 107 ILE A N 1
ATOM 845 C CA . ILE A 1 107 ? -22.723 -1.987 17.647 1.00 85.00 107 ILE A CA 1
ATOM 846 C C . ILE A 1 107 ? -24.206 -2.377 17.715 1.00 85.00 107 ILE A C 1
ATOM 848 O O . ILE A 1 107 ? -24.980 -1.985 16.846 1.00 85.00 107 ILE A O 1
ATOM 852 N N . TYR A 1 108 ? -24.592 -3.179 18.710 1.00 75.06 108 TYR A N 1
ATOM 853 C CA . TYR A 1 108 ? -25.928 -3.790 18.800 1.00 75.06 108 TYR A CA 1
ATOM 854 C C . TYR A 1 108 ? -26.777 -3.310 19.976 1.00 75.06 108 TYR A C 1
ATOM 856 O O . TYR A 1 108 ? -27.992 -3.488 19.932 1.00 75.06 108 TYR A O 1
ATOM 864 N N . THR A 1 109 ? -26.180 -2.758 21.032 1.00 68.88 109 THR A N 1
ATOM 865 C CA . THR A 1 109 ? -26.931 -2.266 22.195 1.00 68.88 109 THR A CA 1
ATOM 866 C C . THR A 1 109 ? -26.745 -0.769 22.393 1.00 68.88 109 THR A C 1
ATOM 868 O O . THR A 1 109 ? -25.620 -0.276 22.441 1.00 68.88 109 THR A O 1
ATOM 871 N N . GLU A 1 110 ? -27.865 -0.068 22.586 1.00 54.59 110 GLU A N 1
ATOM 872 C CA . GLU A 1 110 ? -27.920 1.264 23.196 1.00 54.59 110 GLU A CA 1
ATOM 873 C C . GLU A 1 110 ? -27.720 1.123 24.716 1.00 54.59 110 GLU A C 1
ATOM 875 O O . GLU A 1 110 ? -28.656 1.187 25.511 1.00 54.59 110 GLU A O 1
ATOM 880 N N . GLY A 1 111 ? -26.478 0.893 25.146 1.00 52.66 111 GLY A N 1
ATOM 881 C CA . GLY A 1 111 ? -26.064 1.377 26.467 1.00 52.66 111 GLY A CA 1
ATOM 882 C C . GLY A 1 111 ? -26.113 2.912 26.481 1.00 52.66 111 GLY A C 1
ATOM 883 O O . GLY A 1 111 ? -26.156 3.527 25.413 1.00 52.66 111 GLY A O 1
ATOM 884 N N . LYS A 1 112 ? -26.131 3.544 27.670 1.00 55.72 112 LYS A N 1
ATOM 885 C CA . LYS A 1 112 ? -26.091 5.017 27.845 1.00 55.72 112 LYS A CA 1
ATOM 886 C C . LYS A 1 112 ? -25.228 5.663 26.756 1.00 55.72 112 LYS A C 1
ATOM 888 O O . LYS A 1 112 ? -24.054 5.337 26.707 1.00 55.72 112 LYS A O 1
ATOM 893 N N . LYS A 1 113 ? -25.832 6.532 25.923 1.00 61.78 113 LYS A N 1
ATOM 894 C CA . LYS A 1 113 ? -25.218 7.297 24.815 1.00 61.78 113 LYS A CA 1
ATOM 895 C C . LYS A 1 113 ? -23.841 6.760 24.406 1.00 61.78 113 LYS A C 1
ATOM 897 O O . LYS A 1 113 ? -22.842 7.173 24.988 1.00 61.78 113 LYS A O 1
ATOM 902 N N . THR A 1 114 ? -23.794 5.902 23.385 1.00 68.00 114 THR A N 1
ATOM 903 C CA . THR A 1 114 ? -22.535 5.586 22.698 1.00 68.00 114 THR A CA 1
ATOM 904 C C . THR A 1 114 ? -21.813 6.895 22.389 1.00 68.00 114 THR A C 1
ATOM 906 O O . THR A 1 114 ? -22.330 7.732 21.647 1.00 68.00 114 THR A O 1
ATOM 909 N N . VAL A 1 115 ? -20.667 7.109 23.031 1.00 82.00 115 VAL A N 1
ATOM 910 C CA . VAL A 1 115 ? -19.882 8.330 22.846 1.00 82.00 115 VAL A CA 1
ATOM 911 C C . VAL A 1 115 ? -19.141 8.265 21.512 1.00 82.00 115 VAL A C 1
ATOM 913 O O . VAL A 1 115 ? -18.876 7.175 20.991 1.00 82.00 115 VAL A O 1
ATOM 916 N N . GLN A 1 116 ? -18.845 9.428 20.931 1.00 87.44 116 GLN A N 1
ATOM 917 C CA . GLN A 1 116 ? -18.283 9.529 19.582 1.00 87.44 116 GLN A CA 1
ATOM 918 C C . GLN A 1 116 ? -16.975 8.740 19.452 1.00 87.44 116 GLN A C 1
ATOM 920 O O . GLN A 1 116 ? -16.745 8.083 18.446 1.00 87.44 116 GLN A O 1
ATOM 925 N N . GLU A 1 117 ? -16.175 8.697 20.511 1.00 89.31 117 GLU A N 1
ATOM 926 C CA . GLU A 1 117 ? -14.903 7.988 20.566 1.00 89.31 117 GLU A CA 1
ATOM 927 C C . GLU A 1 117 ? -15.066 6.471 20.373 1.00 89.31 117 GLU A C 1
ATOM 929 O O . GLU A 1 117 ? -14.208 5.823 19.777 1.00 89.31 117 GLU A O 1
ATOM 934 N N . ILE A 1 118 ? -16.179 5.880 20.826 1.00 89.19 118 ILE A N 1
ATOM 935 C CA . ILE A 1 118 ? -16.469 4.457 20.590 1.00 89.19 118 ILE A CA 1
ATOM 936 C C . ILE A 1 118 ? -16.823 4.227 19.119 1.00 89.19 118 ILE A C 1
ATOM 938 O O . ILE A 1 118 ? -16.362 3.250 18.524 1.00 89.19 118 ILE A O 1
ATOM 942 N N . LEU A 1 119 ? -17.614 5.125 18.524 1.00 89.19 119 LEU A N 1
ATOM 943 C CA . LEU A 1 119 ? -17.946 5.070 17.098 1.00 89.19 119 LEU A CA 1
ATOM 944 C C . LEU A 1 119 ? -16.684 5.208 16.242 1.00 89.19 119 LEU A C 1
ATOM 946 O O . LEU A 1 119 ? -16.478 4.406 15.331 1.00 89.19 119 LEU A O 1
ATOM 950 N N . ASP A 1 120 ? -15.815 6.157 16.585 1.00 92.00 120 ASP A N 1
ATOM 951 C CA . ASP A 1 120 ? -14.551 6.411 15.897 1.00 92.00 120 ASP A CA 1
ATOM 952 C C . ASP A 1 120 ? -13.604 5.211 16.016 1.00 92.00 120 ASP A C 1
ATOM 954 O O . ASP A 1 120 ? -13.027 4.772 15.018 1.00 92.00 120 ASP A O 1
ATOM 958 N N . ALA A 1 121 ? -13.491 4.614 17.208 1.00 92.81 121 ALA A N 1
ATOM 959 C CA . ALA A 1 121 ? -12.676 3.422 17.411 1.00 92.81 121 ALA A CA 1
ATOM 960 C C . ALA A 1 121 ? -13.197 2.227 16.592 1.00 92.81 121 ALA A C 1
ATOM 962 O O . ALA A 1 121 ? -12.414 1.533 15.942 1.00 92.81 121 ALA A O 1
ATOM 963 N N . VAL A 1 122 ? -14.515 1.995 16.565 1.00 91.25 122 VAL A N 1
ATOM 964 C CA . VAL A 1 122 ? -15.125 0.923 15.758 1.00 91.25 122 VAL A CA 1
ATOM 965 C C . VAL A 1 122 ? -14.942 1.180 14.259 1.00 91.25 122 VAL A C 1
ATOM 967 O O . VAL A 1 122 ? -14.601 0.253 13.520 1.00 91.25 122 VAL A O 1
ATOM 970 N N . ALA A 1 123 ? -15.115 2.422 13.801 1.00 93.50 123 ALA A N 1
ATOM 971 C CA . ALA A 1 123 ? -14.887 2.808 12.411 1.00 93.50 123 ALA A CA 1
ATOM 972 C C . ALA A 1 123 ? -13.427 2.578 11.992 1.00 93.50 123 ALA A C 1
ATOM 974 O O . ALA A 1 123 ? -13.173 1.993 10.937 1.00 93.50 123 ALA A O 1
ATOM 975 N N . ALA A 1 124 ? -12.473 2.954 12.847 1.00 95.00 124 ALA A N 1
ATOM 976 C CA . ALA A 1 124 ? -11.053 2.739 12.610 1.00 95.00 124 ALA A CA 1
ATOM 977 C C . ALA A 1 124 ? -10.698 1.244 12.526 1.00 95.00 124 ALA A C 1
ATOM 979 O O . ALA A 1 124 ? -10.008 0.827 11.595 1.00 95.00 124 ALA A O 1
ATOM 980 N N . VAL A 1 125 ? -11.234 0.400 13.417 1.00 92.75 125 VAL A N 1
ATOM 981 C CA . VAL A 1 125 ? -11.026 -1.059 13.331 1.00 92.75 125 VAL A CA 1
ATOM 982 C C . VAL A 1 125 ? -11.638 -1.637 12.054 1.00 92.75 125 VAL A C 1
ATOM 984 O O . VAL A 1 125 ? -11.021 -2.480 11.405 1.00 92.75 125 VAL A O 1
ATOM 987 N N . ASN A 1 126 ? -12.818 -1.173 11.640 1.00 93.25 126 ASN A N 1
ATOM 988 C CA . ASN A 1 126 ? -13.421 -1.600 10.376 1.00 93.25 126 ASN A CA 1
ATOM 989 C C . ASN A 1 126 ? -12.573 -1.214 9.158 1.00 93.25 126 ASN A C 1
ATOM 991 O O . ASN A 1 126 ? -12.429 -2.025 8.239 1.00 93.25 126 ASN A O 1
ATOM 995 N N . ALA A 1 127 ? -11.970 -0.023 9.162 1.00 94.81 127 ALA A N 1
ATOM 996 C CA . ALA A 1 127 ? -11.022 0.384 8.131 1.00 94.81 127 ALA A CA 1
ATOM 997 C C . ALA A 1 127 ? -9.794 -0.544 8.105 1.00 94.81 127 ALA A C 1
ATOM 999 O O . ALA A 1 127 ? -9.457 -1.069 7.043 1.00 94.81 127 ALA A O 1
ATOM 1000 N N . ILE A 1 128 ? -9.199 -0.848 9.265 1.00 92.69 128 ILE A N 1
ATOM 1001 C CA . ILE A 1 128 ? -8.076 -1.796 9.394 1.00 92.69 128 ILE A CA 1
ATOM 1002 C C . ILE A 1 128 ? -8.454 -3.181 8.843 1.00 92.69 128 ILE A C 1
ATOM 1004 O O . ILE A 1 128 ? -7.707 -3.765 8.057 1.00 92.69 128 ILE A O 1
ATOM 1008 N N . LEU A 1 129 ? -9.632 -3.707 9.198 1.00 90.00 129 LEU A N 1
ATOM 1009 C CA . LEU A 1 129 ? -10.112 -5.011 8.722 1.00 90.00 129 LEU A CA 1
ATOM 1010 C C . LEU A 1 129 ? -10.322 -5.045 7.203 1.00 90.00 129 LEU A C 1
ATOM 1012 O O . LEU A 1 129 ? -10.028 -6.060 6.566 1.00 90.00 129 LEU A O 1
ATOM 1016 N N . LYS A 1 130 ? -10.826 -3.957 6.612 1.00 91.69 130 LYS A N 1
ATOM 1017 C CA . LYS A 1 130 ? -10.965 -3.827 5.157 1.00 91.69 130 LYS A CA 1
ATOM 1018 C C . LYS A 1 130 ? -9.589 -3.814 4.483 1.00 91.69 130 LYS A C 1
ATOM 1020 O O . LYS A 1 130 ? -9.323 -4.660 3.630 1.00 91.69 130 LYS A O 1
ATOM 1025 N N . LEU A 1 131 ? -8.703 -2.922 4.920 1.00 92.19 131 LEU A N 1
ATOM 1026 C CA . LEU A 1 131 ? -7.364 -2.742 4.352 1.00 92.19 131 LEU A CA 1
ATOM 1027 C C . LEU A 1 131 ? -6.505 -4.003 4.490 1.00 92.19 131 LEU A C 1
ATOM 1029 O O . LEU A 1 131 ? -5.754 -4.347 3.585 1.00 92.19 131 LEU A O 1
ATOM 1033 N N . SER A 1 132 ? -6.665 -4.749 5.582 1.00 88.44 132 SER A N 1
ATOM 1034 C CA . SER A 1 132 ? -6.040 -6.058 5.797 1.00 88.44 132 SER A CA 1
ATOM 1035 C C . SER A 1 132 ? -6.330 -7.055 4.671 1.00 88.44 132 SER A C 1
ATOM 1037 O O . SER A 1 132 ? -5.424 -7.739 4.182 1.00 88.44 132 SER A O 1
ATOM 1039 N N . LYS A 1 133 ? -7.592 -7.125 4.224 1.00 88.31 133 LYS A N 1
ATOM 1040 C CA . LYS A 1 133 ? -8.007 -8.018 3.132 1.00 88.31 133 LYS A CA 1
ATOM 1041 C C . LYS A 1 133 ? -7.375 -7.598 1.810 1.00 88.31 133 LYS A C 1
ATOM 1043 O O . LYS A 1 133 ? -6.913 -8.457 1.064 1.00 88.31 133 LYS A O 1
ATOM 1048 N N . GLU A 1 134 ? -7.328 -6.298 1.544 1.00 90.06 134 GLU A N 1
ATOM 1049 C CA . GLU A 1 134 ? -6.745 -5.750 0.319 1.00 90.06 134 GLU A CA 1
ATOM 1050 C C . GLU A 1 134 ? -5.219 -5.937 0.296 1.00 90.06 134 GLU A C 1
ATOM 1052 O O . GLU A 1 134 ? -4.672 -6.483 -0.662 1.00 90.06 134 GLU A O 1
ATOM 1057 N N . LEU A 1 135 ? -4.527 -5.606 1.393 1.00 88.62 135 LEU A N 1
ATOM 1058 C CA . LEU A 1 135 ? -3.079 -5.791 1.547 1.00 88.62 135 LEU A CA 1
ATOM 1059 C C . LEU A 1 135 ? -2.654 -7.258 1.432 1.00 88.62 135 LEU A C 1
ATOM 1061 O O . LEU A 1 135 ? -1.555 -7.535 0.962 1.00 88.62 135 LEU A O 1
ATOM 1065 N N . LYS A 1 136 ? -3.512 -8.213 1.810 1.00 88.75 136 LYS A N 1
ATOM 1066 C CA . LYS A 1 136 ? -3.224 -9.648 1.670 1.00 88.75 136 LYS A CA 1
ATOM 1067 C C . LYS A 1 136 ? -3.019 -10.080 0.214 1.00 88.75 136 LYS A C 1
ATOM 1069 O O . LYS A 1 136 ? -2.242 -11.002 -0.027 1.00 88.75 136 LYS A O 1
ATOM 1074 N N . ALA A 1 137 ? -3.704 -9.451 -0.740 1.00 88.00 137 ALA A N 1
ATOM 1075 C CA . ALA A 1 137 ? -3.594 -9.794 -2.159 1.00 88.00 137 ALA A CA 1
ATOM 1076 C C . ALA A 1 137 ? -2.404 -9.104 -2.853 1.00 88.00 137 ALA A C 1
ATOM 1078 O O . ALA A 1 137 ? -1.864 -9.637 -3.825 1.00 88.00 137 ALA A O 1
ATOM 1079 N N . MET A 1 138 ? -1.968 -7.951 -2.335 1.00 91.12 138 MET A N 1
ATOM 1080 C CA . MET A 1 138 ? -0.962 -7.091 -2.968 1.00 91.12 138 MET A CA 1
ATOM 1081 C C . MET A 1 138 ? 0.396 -7.768 -3.231 1.00 91.12 138 MET A C 1
ATOM 1083 O O . MET A 1 138 ? 0.893 -7.600 -4.341 1.00 91.12 138 MET A O 1
ATOM 1087 N N . PRO A 1 139 ? 1.001 -8.571 -2.325 1.00 91.50 139 PRO A N 1
ATOM 1088 C CA . PRO A 1 139 ? 2.319 -9.161 -2.577 1.00 91.50 139 PRO A CA 1
ATOM 1089 C C . PRO A 1 139 ? 2.410 -9.941 -3.893 1.00 91.50 139 PRO A C 1
ATOM 1091 O O . PRO A 1 139 ? 3.383 -9.797 -4.626 1.00 91.50 139 PRO A O 1
ATOM 1094 N N . MET A 1 140 ? 1.378 -10.723 -4.225 1.00 92.31 140 MET A N 1
ATOM 1095 C CA . MET A 1 140 ? 1.344 -11.494 -5.471 1.00 92.31 140 MET A CA 1
ATOM 1096 C C . MET A 1 140 ? 1.140 -10.605 -6.702 1.00 92.31 140 MET A C 1
ATOM 1098 O O . MET A 1 140 ? 1.739 -10.863 -7.742 1.00 92.31 140 MET A O 1
ATOM 1102 N N . ILE A 1 141 ? 0.296 -9.575 -6.595 1.00 94.44 141 ILE A N 1
ATOM 1103 C CA . ILE A 1 141 ? 0.021 -8.633 -7.690 1.00 94.44 141 ILE A CA 1
ATOM 1104 C C . ILE A 1 141 ? 1.286 -7.832 -8.018 1.00 94.44 141 ILE A C 1
ATOM 1106 O O . ILE A 1 141 ? 1.685 -7.768 -9.178 1.00 94.44 141 ILE A O 1
ATOM 1110 N N . ILE A 1 142 ? 1.953 -7.290 -6.995 1.00 95.50 142 ILE A N 1
ATOM 1111 C CA . ILE A 1 142 ? 3.171 -6.492 -7.166 1.00 95.50 142 ILE A CA 1
ATOM 1112 C C . ILE A 1 142 ? 4.344 -7.351 -7.641 1.00 95.50 142 ILE A C 1
ATOM 1114 O O . ILE A 1 142 ? 5.100 -6.894 -8.491 1.00 95.50 142 ILE A O 1
ATOM 1118 N N . ALA A 1 143 ? 4.484 -8.591 -7.156 1.00 96.12 143 ALA A N 1
ATOM 1119 C CA . ALA A 1 143 ? 5.504 -9.512 -7.662 1.00 96.12 143 ALA A CA 1
ATOM 1120 C C . ALA A 1 143 ? 5.352 -9.742 -9.172 1.00 96.12 143 ALA A C 1
ATOM 1122 O O . ALA A 1 143 ? 6.295 -9.516 -9.920 1.00 96.12 143 ALA A O 1
ATOM 1123 N N . ARG A 1 144 ? 4.138 -10.069 -9.634 1.00 96.38 144 ARG A N 1
ATOM 1124 C CA . ARG A 1 144 ? 3.861 -10.262 -11.066 1.00 96.38 144 ARG A CA 1
ATOM 1125 C C . ARG A 1 144 ? 4.101 -9.001 -11.891 1.00 96.38 144 ARG A C 1
ATOM 1127 O O . ARG A 1 144 ? 4.717 -9.083 -12.944 1.00 96.38 144 ARG A O 1
ATOM 1134 N N . GLY A 1 145 ? 3.628 -7.846 -11.416 1.00 96.88 145 GLY A N 1
ATOM 1135 C CA . GLY A 1 145 ? 3.858 -6.572 -12.102 1.00 96.88 145 GLY A CA 1
ATOM 1136 C C . GLY A 1 145 ? 5.342 -6.207 -12.170 1.00 96.88 145 GLY A C 1
ATOM 1137 O O . GLY A 1 145 ? 5.794 -5.647 -13.163 1.00 96.88 145 GLY A O 1
ATOM 1138 N N . SER A 1 146 ? 6.105 -6.548 -11.129 1.00 97.44 146 SER A N 1
ATOM 1139 C CA . SER A 1 146 ? 7.553 -6.348 -11.092 1.00 97.44 146 SER A CA 1
ATOM 1140 C C . SER A 1 146 ? 8.251 -7.245 -12.105 1.00 97.44 146 SER A C 1
ATOM 1142 O O . SER A 1 146 ? 9.084 -6.751 -12.856 1.00 97.44 146 SER A O 1
ATOM 1144 N N . ASP A 1 147 ? 7.913 -8.535 -12.139 1.00 98.00 147 ASP A N 1
ATOM 1145 C CA . ASP A 1 147 ? 8.495 -9.490 -13.086 1.00 98.00 147 ASP A CA 1
ATOM 1146 C C . ASP A 1 147 ? 8.232 -9.058 -14.538 1.00 98.00 147 ASP A C 1
ATOM 1148 O O . ASP A 1 147 ? 9.178 -8.970 -15.316 1.00 98.00 147 ASP A O 1
ATOM 1152 N N . ASP A 1 148 ? 6.992 -8.675 -14.869 1.00 97.94 148 ASP A N 1
ATOM 1153 C CA . ASP A 1 148 ? 6.626 -8.153 -16.196 1.00 97.94 148 ASP A CA 1
ATOM 1154 C C . ASP A 1 148 ? 7.417 -6.888 -16.570 1.00 97.94 148 ASP A C 1
ATOM 1156 O O . ASP A 1 148 ? 8.011 -6.802 -17.645 1.00 97.94 148 ASP A O 1
ATOM 1160 N N . ALA A 1 149 ? 7.460 -5.891 -15.683 1.00 97.75 149 ALA A N 1
ATOM 1161 C CA . ALA A 1 149 ? 8.158 -4.639 -15.962 1.00 97.75 149 ALA A CA 1
ATOM 1162 C C . ALA A 1 149 ? 9.674 -4.843 -16.118 1.00 97.75 149 ALA A C 1
ATOM 1164 O O . ALA A 1 149 ? 10.313 -4.195 -16.949 1.00 97.75 149 ALA A O 1
ATOM 1165 N N . VAL A 1 150 ? 10.254 -5.758 -15.340 1.00 98.00 150 VAL A N 1
ATOM 1166 C CA . VAL A 1 150 ? 11.661 -6.143 -15.452 1.00 98.00 150 VAL A CA 1
ATOM 1167 C C . VAL A 1 150 ? 11.928 -6.868 -16.765 1.00 98.00 150 VAL A C 1
ATOM 1169 O O . VAL A 1 150 ? 12.867 -6.495 -17.462 1.00 98.00 150 VAL A O 1
ATOM 1172 N N . GLU A 1 151 ? 11.107 -7.854 -17.128 1.00 98.06 151 GLU A N 1
ATOM 1173 C CA . GLU A 1 151 ? 11.245 -8.595 -18.384 1.00 98.06 151 GLU A CA 1
ATOM 1174 C C . GLU A 1 151 ? 11.173 -7.649 -19.589 1.00 98.06 151 GLU A C 1
ATOM 1176 O O . GLU A 1 151 ? 12.049 -7.678 -20.456 1.00 98.06 151 GLU A O 1
ATOM 1181 N N . ARG A 1 152 ? 10.199 -6.727 -19.598 1.00 97.75 152 ARG A N 1
ATOM 1182 C CA . ARG A 1 152 ? 10.086 -5.685 -20.630 1.00 97.75 152 ARG A CA 1
ATOM 1183 C C . ARG A 1 152 ? 11.316 -4.784 -20.691 1.00 97.75 152 ARG A C 1
ATOM 1185 O O . ARG A 1 152 ? 11.763 -4.441 -21.783 1.00 97.75 152 ARG A O 1
ATOM 1192 N N . ALA A 1 153 ? 11.865 -4.391 -19.543 1.00 96.94 153 ALA A N 1
ATOM 1193 C CA . ALA A 1 153 ? 13.036 -3.521 -19.490 1.00 96.94 153 ALA A CA 1
ATOM 1194 C C . ALA A 1 153 ? 14.322 -4.227 -19.949 1.00 96.94 153 ALA A C 1
ATOM 1196 O O . ALA A 1 153 ? 15.171 -3.599 -20.578 1.00 96.94 153 ALA A O 1
ATOM 1197 N N . GLU A 1 154 ? 14.479 -5.516 -19.642 1.00 95.06 154 GLU A N 1
ATOM 1198 C CA . GLU A 1 154 ? 15.657 -6.308 -20.016 1.00 95.06 154 GLU A CA 1
ATOM 1199 C C . GLU A 1 154 ? 15.619 -6.789 -21.467 1.00 95.06 154 GLU A C 1
ATOM 1201 O O . GLU A 1 154 ? 16.666 -6.871 -22.107 1.00 95.06 154 GLU A O 1
ATOM 1206 N N . GLY A 1 155 ? 14.427 -7.052 -22.007 1.00 95.62 155 GLY A N 1
ATOM 1207 C CA . GLY A 1 155 ? 14.227 -7.394 -23.418 1.00 95.62 155 GLY A CA 1
ATOM 1208 C C . GLY A 1 155 ? 14.292 -6.198 -24.374 1.00 95.62 155 GLY A C 1
ATOM 1209 O O . GLY A 1 155 ? 14.184 -6.371 -25.587 1.00 95.62 155 GLY A O 1
ATOM 1210 N N . MET A 1 156 ? 14.447 -4.981 -23.854 1.00 95.12 156 ME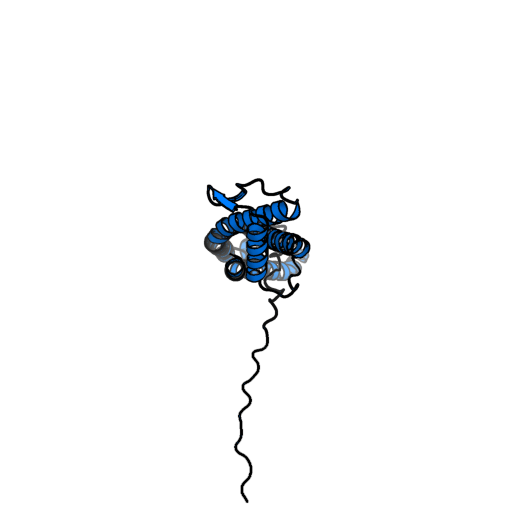T A N 1
ATOM 1211 C CA . MET A 1 156 ? 14.416 -3.757 -24.644 1.00 95.12 156 MET A CA 1
ATOM 1212 C C . MET A 1 156 ? 15.718 -3.519 -25.419 1.00 95.12 156 MET A C 1
ATOM 1214 O O . MET A 1 156 ? 16.809 -3.522 -24.846 1.00 95.12 156 MET A O 1
ATOM 1218 N N . ASP A 1 157 ? 15.604 -3.165 -26.705 1.00 95.31 157 ASP A N 1
ATOM 1219 C CA . ASP A 1 157 ? 16.728 -2.644 -27.501 1.00 95.31 157 ASP A CA 1
ATOM 1220 C C . ASP A 1 157 ? 17.035 -1.181 -27.139 1.00 95.31 157 ASP A C 1
ATOM 1222 O O . ASP A 1 157 ? 16.868 -0.245 -27.926 1.00 95.31 157 ASP A O 1
ATOM 1226 N N . LEU A 1 158 ? 17.487 -0.974 -25.901 1.00 92.81 158 LEU A N 1
ATOM 1227 C CA . LEU A 1 158 ? 17.864 0.341 -25.399 1.00 92.81 158 LEU A CA 1
ATOM 1228 C C . LEU A 1 158 ? 18.927 1.015 -26.294 1.00 92.81 158 LEU A C 1
ATOM 1230 O O . LEU A 1 158 ? 18.767 2.199 -26.593 1.00 92.81 158 LEU A O 1
ATOM 1234 N N . PRO A 1 159 ? 19.980 0.329 -26.792 1.00 90.44 159 PRO A N 1
ATOM 1235 C CA . PRO A 1 159 ? 20.933 0.940 -27.719 1.00 90.44 159 PRO A CA 1
ATOM 1236 C C . PRO A 1 159 ? 20.295 1.440 -29.021 1.00 90.44 159 PRO A C 1
ATOM 1238 O O . PRO A 1 159 ? 20.645 2.531 -29.478 1.00 90.44 159 PRO A O 1
ATOM 1241 N N . GLY A 1 160 ? 19.384 0.671 -29.623 1.00 91.81 160 GLY A N 1
ATOM 1242 C CA . GLY A 1 160 ? 18.661 1.070 -30.831 1.00 91.81 160 GLY A CA 1
ATOM 1243 C C . GLY A 1 160 ? 17.776 2.292 -30.602 1.00 91.81 160 GLY A C 1
ATOM 1244 O O . GLY A 1 160 ? 17.853 3.258 -31.366 1.00 91.81 160 GLY A O 1
ATOM 1245 N N . ILE A 1 161 ? 17.020 2.297 -29.501 1.00 92.31 161 ILE A N 1
ATOM 1246 C CA . ILE A 1 161 ? 16.178 3.430 -29.088 1.00 92.31 161 ILE A CA 1
ATOM 1247 C C . ILE A 1 161 ? 17.036 4.683 -28.905 1.00 92.31 161 ILE A C 1
ATOM 1249 O O . ILE A 1 161 ? 16.775 5.716 -29.514 1.00 92.31 161 ILE A O 1
ATOM 1253 N N . LEU A 1 162 ? 18.125 4.593 -28.140 1.00 90.75 162 LEU A N 1
ATOM 1254 C CA . LEU A 1 162 ? 18.989 5.744 -27.876 1.00 90.75 162 LEU A CA 1
ATOM 1255 C C . LEU A 1 162 ? 19.625 6.307 -29.152 1.00 90.75 162 LEU A C 1
ATOM 1257 O O . LEU A 1 162 ? 19.700 7.524 -29.296 1.00 90.75 162 LEU A O 1
ATOM 1261 N N . LYS A 1 163 ? 20.044 5.454 -30.096 1.00 88.94 163 LYS A N 1
ATOM 1262 C CA . LYS A 1 163 ? 20.561 5.899 -31.404 1.00 88.94 163 LYS A CA 1
ATOM 1263 C C . LYS A 1 163 ? 19.498 6.607 -32.246 1.00 88.94 163 LYS A C 1
ATOM 1265 O O . LYS A 1 163 ? 19.829 7.520 -33.001 1.00 88.94 163 LYS A O 1
ATOM 1270 N N . ARG A 1 164 ? 18.240 6.168 -32.155 1.00 90.50 164 ARG A N 1
ATOM 1271 C CA . ARG A 1 164 ? 17.115 6.760 -32.888 1.00 90.50 164 ARG A CA 1
ATOM 1272 C C . ARG A 1 164 ? 16.735 8.128 -32.324 1.00 90.50 164 ARG A C 1
ATOM 1274 O O . ARG A 1 164 ? 16.532 9.054 -33.110 1.00 90.50 164 ARG A O 1
ATOM 1281 N N . GLU A 1 165 ? 16.679 8.247 -30.999 1.00 88.12 165 GLU A N 1
ATOM 1282 C CA . GLU A 1 165 ? 16.250 9.468 -30.304 1.00 88.12 165 GLU A CA 1
ATOM 1283 C C . GLU A 1 165 ? 17.357 10.532 -30.228 1.00 88.12 165 GLU A C 1
ATOM 1285 O O . GLU A 1 165 ? 17.098 11.721 -30.406 1.00 88.12 165 GLU A O 1
ATOM 1290 N N . PHE A 1 166 ? 18.614 10.131 -30.019 1.00 87.00 166 PHE A N 1
ATOM 1291 C CA . PHE A 1 166 ? 19.725 11.062 -29.815 1.00 87.00 166 PHE A CA 1
ATOM 1292 C C . PHE A 1 166 ? 20.645 11.131 -31.035 1.00 87.00 166 PHE A C 1
ATOM 1294 O O . PHE A 1 166 ? 21.576 10.343 -31.190 1.00 87.00 166 PHE A O 1
ATOM 1301 N N . LYS A 1 167 ? 20.395 12.125 -31.896 1.00 82.56 167 LYS A N 1
ATOM 1302 C CA . LYS A 1 167 ? 21.148 12.344 -33.148 1.00 82.56 167 LYS A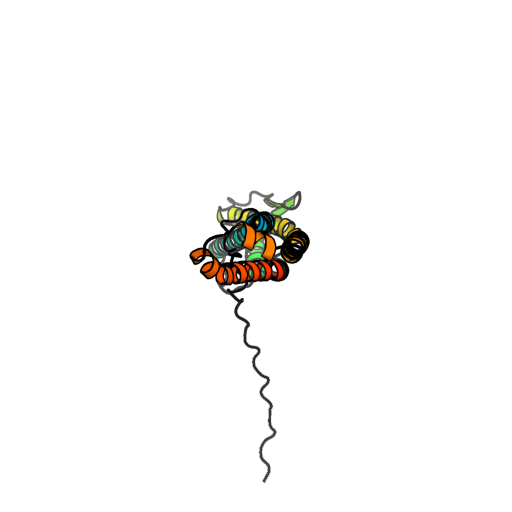 CA 1
ATOM 1303 C C . LYS A 1 167 ? 22.216 13.438 -33.055 1.00 82.56 167 LYS A C 1
ATOM 1305 O O . LYS A 1 167 ? 23.080 13.509 -33.926 1.00 82.56 167 LYS A O 1
ATOM 1310 N N . SER A 1 168 ? 22.168 14.302 -32.037 1.00 83.94 168 SER A N 1
ATOM 1311 C CA . SER A 1 168 ? 23.119 15.412 -31.884 1.00 83.94 168 SER A CA 1
ATOM 1312 C C . SER A 1 168 ? 24.287 15.060 -30.953 1.00 83.94 168 SER A C 1
ATOM 1314 O O . SER A 1 168 ? 24.143 14.288 -30.009 1.00 83.94 168 SER A O 1
ATOM 1316 N N . VAL A 1 169 ? 25.454 15.677 -31.171 1.00 70.62 169 VAL A N 1
ATOM 1317 C CA . VAL A 1 169 ? 26.651 15.474 -30.326 1.00 70.62 169 VAL A CA 1
ATOM 1318 C C . VAL A 1 169 ? 26.405 15.903 -28.873 1.00 70.62 169 VAL A C 1
ATOM 1320 O O . VAL A 1 169 ? 26.935 15.292 -27.947 1.00 70.62 169 VAL A O 1
ATOM 1323 N N . TRP A 1 170 ? 25.566 16.921 -28.655 1.00 72.56 170 TRP A N 1
ATOM 1324 C CA . TRP A 1 170 ? 25.201 17.378 -27.311 1.00 72.56 170 TRP A CA 1
ATOM 1325 C C . TRP A 1 170 ? 24.325 16.360 -26.571 1.00 72.56 170 TRP A C 1
ATOM 1327 O O . TRP A 1 170 ? 24.441 16.182 -25.357 1.00 72.56 170 TRP A O 1
ATOM 1337 N N . ASP A 1 171 ? 23.491 15.633 -27.309 1.00 77.12 171 ASP A N 1
ATOM 1338 C CA . ASP A 1 171 ? 22.643 14.584 -26.761 1.00 77.12 171 ASP A CA 1
ATOM 1339 C C . ASP A 1 171 ? 23.417 13.324 -26.365 1.00 77.12 171 ASP A C 1
ATOM 1341 O O . ASP A 1 171 ? 23.077 12.685 -25.367 1.00 77.12 171 ASP A O 1
ATOM 1345 N N . LEU A 1 172 ? 24.516 13.015 -27.061 1.00 78.62 172 LEU A N 1
ATOM 1346 C CA . LEU A 1 172 ? 25.397 11.899 -26.697 1.00 78.62 172 LEU A CA 1
ATOM 1347 C C . LEU A 1 172 ? 25.939 12.038 -25.263 1.00 78.62 172 LEU A C 1
ATOM 1349 O O . LEU A 1 172 ? 26.104 11.039 -24.563 1.00 78.62 172 LEU A O 1
ATOM 1353 N N . GLY A 1 173 ? 26.135 13.271 -24.781 1.00 82.81 173 GLY A N 1
ATOM 1354 C CA . GLY A 1 173 ? 26.541 13.542 -23.399 1.00 82.81 173 GLY A CA 1
ATOM 1355 C C . GLY A 1 173 ? 25.479 13.196 -22.344 1.00 82.81 173 GLY A C 1
ATOM 1356 O O . GLY A 1 173 ? 25.814 12.992 -21.175 1.00 82.81 173 GLY A O 1
ATOM 1357 N N . LYS A 1 174 ? 24.198 13.100 -22.725 1.00 86.12 174 LYS A N 1
ATOM 1358 C CA . LYS A 1 174 ? 23.084 12.767 -21.817 1.00 86.12 174 LYS A CA 1
ATOM 1359 C C . LYS A 1 174 ? 22.866 11.261 -21.680 1.00 86.12 174 LYS A C 1
ATOM 1361 O O . LYS A 1 174 ? 22.363 10.821 -20.644 1.00 86.12 174 LYS A O 1
ATOM 1366 N N . ILE A 1 175 ? 23.280 10.480 -22.679 1.00 89.38 175 ILE A N 1
ATOM 1367 C CA . ILE A 1 175 ? 23.066 9.028 -22.749 1.00 89.38 175 ILE A CA 1
ATOM 1368 C C . ILE A 1 175 ? 23.509 8.298 -21.467 1.00 89.38 175 ILE A C 1
ATOM 1370 O O . ILE A 1 175 ? 22.695 7.555 -20.914 1.00 89.38 175 ILE A O 1
ATOM 1374 N N . PRO A 1 176 ? 24.717 8.525 -20.906 1.00 91.38 176 PRO A N 1
ATOM 1375 C CA . PRO A 1 176 ? 25.139 7.813 -19.699 1.00 91.38 176 PRO A CA 1
ATOM 1376 C C . PRO A 1 176 ? 24.232 8.074 -18.490 1.00 91.38 176 PRO A C 1
ATOM 1378 O O . PRO A 1 176 ? 23.974 7.172 -17.693 1.00 91.38 176 PRO A O 1
ATOM 1381 N N . ARG A 1 177 ? 23.719 9.306 -18.351 1.00 91.56 177 ARG A N 1
ATOM 1382 C CA . ARG A 1 177 ? 22.800 9.665 -17.260 1.00 91.56 177 ARG A CA 1
ATOM 1383 C C . ARG A 1 177 ? 21.453 8.974 -17.425 1.00 91.56 177 ARG A C 1
ATOM 1385 O O . ARG A 1 177 ? 20.902 8.506 -16.433 1.00 91.56 177 ARG A O 1
ATOM 1392 N N . LEU A 1 178 ? 20.956 8.891 -18.657 1.00 93.31 178 LEU A N 1
ATOM 1393 C CA . LEU A 1 178 ? 19.708 8.205 -18.967 1.00 93.31 178 LEU A CA 1
ATOM 1394 C C . LEU A 1 178 ? 19.820 6.704 -18.695 1.00 93.31 178 LEU A C 1
ATOM 1396 O O . LEU A 1 178 ? 18.995 6.177 -17.958 1.00 93.31 178 LEU A O 1
ATOM 1400 N N . ILE A 1 179 ? 20.871 6.038 -19.189 1.00 93.88 179 ILE A N 1
ATOM 1401 C CA . ILE A 1 179 ? 21.109 4.606 -18.933 1.00 93.88 179 ILE A CA 1
ATOM 1402 C C . ILE A 1 179 ? 21.172 4.334 -17.426 1.00 93.88 179 ILE A C 1
ATOM 1404 O O . ILE A 1 179 ? 20.546 3.397 -16.931 1.00 93.88 179 ILE A O 1
ATOM 1408 N N . LYS A 1 180 ? 21.884 5.183 -16.674 1.00 95.50 180 LYS A N 1
ATOM 1409 C CA . LYS A 1 180 ? 21.958 5.069 -15.214 1.00 95.50 180 LYS A CA 1
ATOM 1410 C C . LYS A 1 180 ? 20.584 5.227 -14.557 1.00 95.50 180 LYS A C 1
ATOM 1412 O O . LYS A 1 180 ? 20.250 4.450 -13.669 1.00 95.50 180 LYS A O 1
ATOM 1417 N N . ALA A 1 181 ? 19.792 6.214 -14.973 1.00 95.25 181 ALA A N 1
ATOM 1418 C CA . ALA A 1 181 ? 18.445 6.420 -14.446 1.00 95.25 181 ALA A CA 1
ATOM 1419 C C . ALA A 1 181 ? 17.512 5.243 -14.771 1.00 95.25 181 ALA A C 1
ATOM 1421 O O . ALA A 1 181 ? 16.784 4.792 -13.893 1.00 95.25 181 ALA A O 1
ATOM 1422 N N . PHE A 1 182 ? 17.582 4.708 -15.991 1.00 96.44 182 PHE A N 1
ATOM 1423 C CA . PHE A 1 182 ? 16.812 3.540 -16.413 1.00 96.44 182 PHE A CA 1
ATOM 1424 C C . PHE A 1 182 ? 17.161 2.317 -15.562 1.00 96.44 182 PHE A C 1
ATOM 1426 O O . PHE A 1 182 ? 16.284 1.724 -14.942 1.00 96.44 182 PHE A O 1
ATOM 1433 N N . SER A 1 183 ? 18.455 2.012 -15.427 1.00 96.06 183 SER A N 1
ATOM 1434 C CA . SER A 1 183 ? 18.948 0.930 -14.566 1.00 96.06 183 SER A CA 1
ATOM 1435 C C . SER A 1 183 ? 18.498 1.101 -13.110 1.00 96.06 183 SER A C 1
ATOM 1437 O O . SER A 1 183 ? 18.019 0.152 -12.491 1.00 96.06 183 SER A O 1
ATOM 1439 N N . ASN A 1 184 ? 18.560 2.323 -12.570 1.00 95.75 184 ASN A N 1
ATOM 1440 C CA . ASN A 1 184 ? 18.073 2.611 -11.223 1.00 95.75 184 ASN A CA 1
ATOM 1441 C C . ASN A 1 184 ? 16.566 2.361 -11.078 1.00 95.75 184 ASN A C 1
ATOM 1443 O O . ASN A 1 184 ? 16.150 1.782 -10.076 1.00 95.75 184 ASN A O 1
ATOM 1447 N N . ASN A 1 185 ? 15.746 2.768 -12.051 1.00 96.19 185 ASN A N 1
ATOM 1448 C CA . ASN A 1 185 ? 14.314 2.479 -12.022 1.00 96.19 185 ASN A CA 1
ATOM 1449 C C . ASN A 1 185 ? 14.056 0.965 -12.064 1.00 96.19 185 ASN A C 1
ATOM 1451 O O . ASN A 1 185 ? 13.285 0.473 -11.246 1.00 96.19 185 ASN A O 1
ATOM 1455 N N . VAL A 1 186 ? 14.752 0.205 -12.919 1.00 96.75 186 VAL A N 1
ATOM 1456 C CA . VAL A 1 186 ? 14.650 -1.269 -12.952 1.00 96.75 186 VAL A CA 1
ATOM 1457 C C . VAL A 1 186 ? 15.001 -1.881 -11.592 1.00 96.75 186 VAL A C 1
ATOM 1459 O O . VAL A 1 186 ? 14.296 -2.759 -11.100 1.00 96.75 186 VAL A O 1
ATOM 1462 N N . GLN A 1 187 ? 16.054 -1.394 -10.932 1.00 95.19 187 GLN A N 1
ATOM 1463 C CA . GLN A 1 187 ? 16.417 -1.851 -9.586 1.00 95.19 187 GLN A CA 1
ATOM 1464 C C . GLN A 1 187 ? 15.344 -1.520 -8.539 1.00 95.19 187 GLN A C 1
ATOM 1466 O O . GLN A 1 187 ? 15.110 -2.323 -7.637 1.00 95.19 187 GLN A O 1
ATOM 1471 N N . GLN A 1 188 ? 14.681 -0.366 -8.648 1.00 94.00 188 GLN A N 1
ATOM 1472 C CA . GLN A 1 188 ? 13.548 -0.022 -7.787 1.00 94.00 188 GLN A CA 1
ATOM 1473 C C . GLN A 1 188 ? 12.365 -0.976 -8.005 1.00 94.00 188 GLN A C 1
ATOM 1475 O O . GLN A 1 188 ? 11.829 -1.490 -7.025 1.00 94.00 188 GLN A O 1
ATOM 1480 N N . VAL A 1 189 ? 12.012 -1.274 -9.264 1.00 95.31 189 VAL A N 1
ATOM 1481 C CA . VAL A 1 189 ? 10.963 -2.251 -9.608 1.00 95.31 189 VAL A CA 1
ATOM 1482 C C . VAL A 1 189 ? 11.270 -3.609 -8.970 1.00 95.31 189 VAL A C 1
ATOM 1484 O O . VAL A 1 189 ? 10.452 -4.115 -8.208 1.00 95.31 189 VAL A O 1
ATOM 1487 N N . ARG A 1 190 ? 12.492 -4.133 -9.154 1.00 95.06 190 ARG A N 1
ATOM 1488 C CA . ARG A 1 190 ? 12.933 -5.426 -8.590 1.00 95.06 190 ARG A CA 1
ATOM 1489 C C . ARG A 1 190 ? 12.803 -5.529 -7.069 1.00 95.06 190 ARG A C 1
ATOM 1491 O O . ARG A 1 190 ? 12.610 -6.621 -6.547 1.00 95.06 190 ARG A O 1
ATOM 1498 N N . ARG A 1 191 ? 12.955 -4.416 -6.346 1.00 92.00 191 ARG A N 1
ATOM 1499 C CA . ARG A 1 191 ? 12.897 -4.377 -4.872 1.00 92.00 191 ARG A CA 1
ATOM 1500 C C . ARG A 1 191 ? 11.483 -4.190 -4.328 1.00 92.00 191 ARG A C 1
ATOM 1502 O O . ARG A 1 191 ? 11.243 -4.447 -3.149 1.00 92.00 191 ARG A O 1
ATOM 1509 N N . ALA A 1 192 ? 10.547 -3.742 -5.160 1.00 92.38 192 ALA A N 1
ATOM 1510 C CA . ALA A 1 192 ? 9.184 -3.443 -4.745 1.00 92.38 192 ALA A CA 1
ATOM 1511 C C . ALA A 1 192 ? 8.453 -4.635 -4.091 1.00 92.38 192 ALA A C 1
ATOM 1513 O O . ALA A 1 192 ? 7.788 -4.417 -3.074 1.00 92.38 192 ALA A O 1
ATOM 1514 N N . PRO A 1 193 ? 8.577 -5.890 -4.578 1.00 92.81 193 PRO A N 1
ATOM 1515 C CA . PRO A 1 193 ? 7.891 -7.023 -3.956 1.00 92.81 193 PRO A CA 1
ATOM 1516 C C . PRO A 1 193 ? 8.338 -7.279 -2.511 1.00 92.81 193 PRO A C 1
ATOM 1518 O O . PRO A 1 193 ? 7.507 -7.575 -1.649 1.00 92.81 193 PRO A O 1
ATOM 1521 N N . ASP A 1 194 ? 9.632 -7.119 -2.223 1.00 90.00 194 ASP A N 1
ATOM 1522 C CA . ASP A 1 194 ? 10.176 -7.284 -0.873 1.00 90.00 194 ASP A CA 1
ATOM 1523 C C . ASP A 1 194 ? 9.648 -6.195 0.073 1.00 90.00 194 ASP A C 1
ATOM 1525 O O . ASP A 1 194 ? 9.164 -6.512 1.160 1.00 90.00 194 ASP A O 1
ATOM 1529 N N . MET A 1 195 ? 9.622 -4.935 -0.380 1.00 88.62 195 MET A N 1
ATOM 1530 C CA . MET A 1 195 ? 9.025 -3.815 0.364 1.00 88.62 195 MET A CA 1
ATOM 1531 C C . MET A 1 195 ? 7.557 -4.093 0.733 1.00 88.62 195 MET A C 1
ATOM 1533 O O . MET A 1 195 ? 7.133 -3.877 1.871 1.00 88.62 195 MET A O 1
ATOM 1537 N N . VAL A 1 196 ? 6.770 -4.599 -0.220 1.00 89.62 196 VAL A N 1
ATOM 1538 C CA . VAL A 1 196 ? 5.349 -4.918 -0.010 1.00 89.62 196 VAL A CA 1
ATOM 1539 C C . VAL A 1 196 ? 5.178 -6.073 0.974 1.00 89.62 196 VAL A C 1
ATOM 1541 O O . VAL A 1 196 ? 4.312 -6.015 1.851 1.00 89.62 196 VAL A O 1
ATOM 1544 N N . ARG A 1 197 ? 6.019 -7.109 0.880 1.00 88.62 197 ARG A N 1
ATOM 1545 C CA . ARG A 1 197 ? 6.007 -8.251 1.805 1.00 88.62 197 ARG A CA 1
ATOM 1546 C C . ARG A 1 197 ? 6.348 -7.831 3.235 1.00 88.62 197 ARG A C 1
ATOM 1548 O O . ARG A 1 197 ? 5.702 -8.302 4.177 1.00 88.62 197 ARG A O 1
ATOM 1555 N N . ASP A 1 198 ? 7.322 -6.944 3.400 1.00 86.19 198 ASP A N 1
ATOM 1556 C CA . ASP A 1 198 ? 7.732 -6.438 4.708 1.00 86.19 198 ASP A CA 1
ATOM 1557 C C . ASP A 1 198 ? 6.626 -5.586 5.339 1.00 86.19 198 ASP A C 1
ATOM 1559 O O . ASP A 1 198 ? 6.256 -5.812 6.494 1.00 86.19 198 ASP A O 1
ATOM 1563 N N . CYS A 1 199 ? 6.015 -4.687 4.564 1.00 84.19 199 CYS A N 1
ATOM 1564 C CA . CYS A 1 199 ? 4.867 -3.898 5.009 1.00 84.19 199 CYS A CA 1
ATOM 1565 C C . CYS A 1 199 ? 3.679 -4.786 5.408 1.00 84.19 199 CYS A C 1
ATOM 1567 O O . CYS A 1 199 ? 3.121 -4.633 6.496 1.00 84.19 199 CYS A O 1
ATOM 1569 N N . TYR A 1 200 ? 3.333 -5.782 4.588 1.00 85.62 200 TYR A N 1
ATOM 1570 C CA . TYR A 1 200 ? 2.261 -6.721 4.918 1.00 85.62 200 TYR A CA 1
ATOM 1571 C C . TYR A 1 200 ? 2.557 -7.515 6.202 1.00 85.62 200 TYR A C 1
ATOM 1573 O O . TYR A 1 200 ? 1.665 -7.747 7.021 1.00 85.62 200 TYR A O 1
ATOM 1581 N N . SER A 1 201 ? 3.817 -7.891 6.428 1.00 85.50 201 SER A N 1
ATOM 1582 C CA . SER A 1 201 ? 4.244 -8.576 7.654 1.00 85.50 201 SER A CA 1
ATOM 1583 C C . SER A 1 201 ? 4.128 -7.692 8.899 1.00 85.50 201 SER A C 1
ATOM 1585 O O . SER A 1 201 ? 3.862 -8.203 9.986 1.00 85.50 201 SER A O 1
ATOM 1587 N N . GLN A 1 202 ? 4.295 -6.375 8.759 1.00 81.06 202 GLN A N 1
ATOM 1588 C CA . GLN A 1 202 ? 4.038 -5.415 9.835 1.00 81.06 202 GLN A CA 1
ATOM 1589 C C . GLN A 1 202 ? 2.538 -5.239 10.081 1.00 81.06 202 GLN A C 1
ATOM 1591 O O . GLN A 1 202 ? 2.108 -5.337 11.227 1.00 81.06 202 GLN A O 1
ATOM 1596 N N . ALA A 1 203 ? 1.736 -5.087 9.022 1.00 82.75 203 ALA A N 1
ATOM 1597 C CA . ALA A 1 203 ? 0.281 -4.974 9.131 1.00 82.75 203 ALA A CA 1
ATOM 1598 C C . ALA A 1 203 ? -0.341 -6.192 9.838 1.00 82.75 203 ALA A C 1
ATOM 1600 O O . ALA A 1 203 ? -1.238 -6.043 10.662 1.00 82.75 203 ALA A O 1
ATOM 1601 N N . LYS A 1 204 ? 0.193 -7.401 9.610 1.00 83.19 204 LYS A N 1
ATOM 1602 C CA . LYS A 1 204 ? -0.208 -8.625 10.331 1.00 83.19 204 LYS A CA 1
ATOM 1603 C C . LYS A 1 204 ? -0.026 -8.580 11.850 1.00 83.19 204 LYS A C 1
ATOM 1605 O O . LYS A 1 204 ? -0.553 -9.450 12.522 1.00 83.19 204 LYS A O 1
ATOM 1610 N N . LYS A 1 205 ? 0.756 -7.646 12.393 1.00 81.06 205 LYS A N 1
ATOM 1611 C CA . LYS A 1 205 ? 0.892 -7.476 13.849 1.00 81.06 205 LYS A CA 1
ATOM 1612 C C . LYS A 1 205 ? -0.256 -6.656 14.446 1.00 81.06 205 LYS A C 1
ATOM 1614 O O . LYS A 1 205 ? -0.435 -6.675 15.659 1.00 81.06 205 LYS A O 1
ATOM 1619 N N . ILE A 1 206 ? -0.978 -5.918 13.603 1.00 77.81 206 ILE A N 1
ATOM 1620 C CA . ILE A 1 206 ? -2.143 -5.097 13.959 1.00 77.81 206 ILE A CA 1
ATOM 1621 C C . ILE A 1 206 ? -3.425 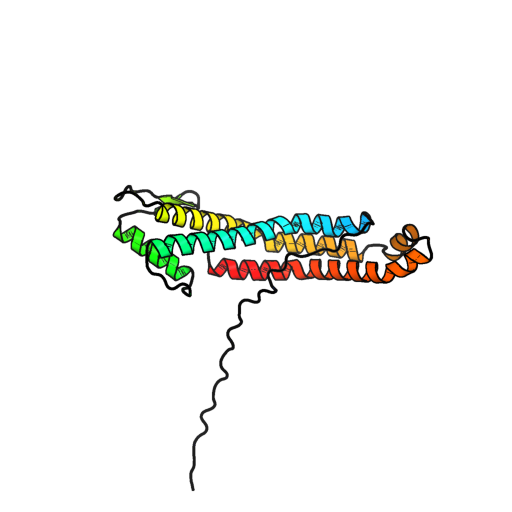-5.940 13.873 1.00 77.81 206 ILE A C 1
ATOM 1623 O O . ILE A 1 206 ? -4.312 -5.807 14.713 1.00 77.81 206 ILE A O 1
ATOM 1627 N N . ILE A 1 207 ? -3.506 -6.791 12.845 1.00 67.25 207 ILE A N 1
ATOM 1628 C CA . ILE A 1 207 ? -4.634 -7.687 12.530 1.00 67.25 207 ILE A CA 1
ATOM 1629 C C . ILE A 1 207 ? -4.635 -8.902 13.459 1.00 67.25 207 ILE A C 1
ATOM 1631 O O . ILE A 1 207 ? -5.728 -9.243 13.964 1.00 67.25 207 ILE A O 1
#

Sequence (207 aa):
VEQAAKRGTKPEKKKVEPNDELSKVLDFKKFDISELDCIFADFKTTLDPFVQNREDMARAEESFKKAVTTLEQVSPHAQFSEYVHALKTRLTSEGIVVKIKEGALAIYTEGKKTVQEILDAVAAVNAILKLSKELKAMPMIIARGSDDAVERAEGMDLPGILKREFKSVWDLGKIPRLIKAFSNNVQQVRRAPDMVRDCYSQAKKII